Protein AF-0000000072554775 (afdb_homodimer)

pLDDT: mean 96.89, std 4.24, range [60.5, 98.94]

InterPro domains:
  IPR032710 NTF2-like domain superfamily [SSF54427] (1-131)
  IPR050977 Fungal Meroterpenoid Biosynthesis Isomerase [PTHR39598] (4-139)

Foldseek 3Di:
DADDQVLLVVLVVLCQVLVQVLALCSNLVQADQQEWEAEDDDDDGTDGSVRVSVLSVQVDVFWDNKHKDFDPVDDWDADRVQSKIKTWIKMWTAGPQGIDIWIWIKIFHADRVSRHTRYIYIYIDVVSVVVVQVSCCVPPVDHRD/DADDQVLLVVLVVLCQVLVQVLALCSNLVQADQQEWEAEDDDDDGTDGSVRVSVLSVQVDVFWDNKHKDFDPVDDWDADRVQSKIKTWIKMWTAGPQGIDIWIWIKIFHADRVSRHTRYIYIYIDVVSVVVVQVSCCVPPVDHRD

Structure (mmCIF, N/CA/C/O backbone):
data_AF-0000000072554775-model_v1
#
loop_
_entity.id
_entity.type
_entity.pdbx_description
1 polymer 'Predicted protein'
#
loop_
_atom_site.group_PDB
_atom_site.id
_atom_site.type_symbol
_atom_site.label_atom_id
_atom_site.label_alt_id
_atom_site.label_comp_id
_atom_site.label_asym_id
_atom_site.label_entity_id
_atom_site.label_seq_id
_atom_site.pdbx_PDB_ins_code
_atom_site.Cartn_x
_atom_site.Cartn_y
_atom_site.Cartn_z
_atom_site.occupancy
_atom_site.B_iso_or_equiv
_atom_site.auth_seq_id
_atom_site.auth_comp_id
_atom_site.auth_asym_id
_atom_site.auth_atom_id
_atom_site.pdbx_PDB_model_num
ATOM 1 N N . MET A 1 1 ? -26.219 5.914 13.086 1 81.06 1 MET A N 1
ATOM 2 C CA . MET A 1 1 ? -26.203 5.09 11.875 1 81.06 1 MET A CA 1
ATOM 3 C C . MET A 1 1 ? -24.781 5 11.305 1 81.06 1 MET A C 1
ATOM 5 O O . MET A 1 1 ? -24 5.938 11.438 1 81.06 1 MET A O 1
ATOM 9 N N . PRO A 1 2 ? -24.422 3.836 10.852 1 90.12 2 PRO A N 1
ATOM 10 C CA . PRO A 1 2 ? -23.094 3.768 10.242 1 90.12 2 PRO A CA 1
ATOM 11 C C . PRO A 1 2 ? -22.922 4.73 9.07 1 90.12 2 PRO A C 1
ATOM 13 O O . PRO A 1 2 ? -23.906 5.035 8.375 1 90.12 2 PRO A O 1
ATOM 16 N N . PRO A 1 3 ? -21.812 5.352 8.984 1 97.19 3 PRO A N 1
ATOM 17 C CA . PRO A 1 3 ? -21.594 6.266 7.855 1 97.19 3 PRO A CA 1
ATOM 18 C C . PRO A 1 3 ? -21.859 5.605 6.504 1 97.19 3 PRO A C 1
ATOM 20 O O . PRO A 1 3 ? -21.609 4.41 6.336 1 97.19 3 PRO A O 1
ATOM 23 N N . SER A 1 4 ? -22.391 6.383 5.59 1 97.81 4 SER A N 1
ATOM 24 C CA . SER A 1 4 ? -22.625 5.934 4.223 1 97.81 4 SER A CA 1
ATOM 25 C C . SER A 1 4 ? -21.328 5.91 3.42 1 97.81 4 SER A C 1
ATOM 27 O O . SER A 1 4 ? -20.312 6.453 3.855 1 97.81 4 SER A O 1
ATOM 29 N N . ARG A 1 5 ? -21.391 5.301 2.27 1 98.19 5 ARG A N 1
ATOM 30 C CA . ARG A 1 5 ? -20.266 5.301 1.339 1 98.19 5 ARG A CA 1
ATOM 31 C C . ARG A 1 5 ? -19.844 6.727 0.985 1 98.19 5 ARG A C 1
ATOM 33 O O . ARG A 1 5 ? -18.656 7.047 0.992 1 98.19 5 ARG A O 1
ATOM 40 N N . SER A 1 6 ? -20.844 7.547 0.684 1 98.12 6 SER A N 1
ATOM 41 C CA . SER A 1 6 ? -20.578 8.93 0.318 1 98.12 6 SER A CA 1
ATOM 42 C C . SER A 1 6 ? -19.906 9.688 1.467 1 98.12 6 SER A C 1
ATOM 44 O O . SER A 1 6 ? -19.047 10.539 1.241 1 98.12 6 SER A O 1
ATOM 46 N N . GLN A 1 7 ? -20.328 9.43 2.678 1 98.44 7 GLN A N 1
ATOM 47 C CA . GLN A 1 7 ? -19.719 10.07 3.84 1 98.44 7 GLN A CA 1
ATOM 48 C C . GLN A 1 7 ? -18.266 9.633 4.008 1 98.44 7 GLN A C 1
ATOM 50 O O . GLN A 1 7 ? -17.391 10.453 4.324 1 98.44 7 GLN A O 1
ATOM 55 N N . LEU A 1 8 ? -18.016 8.328 3.848 1 98.81 8 LEU A N 1
ATOM 56 C CA . LEU A 1 8 ? -16.641 7.82 3.936 1 98.81 8 LEU A CA 1
ATOM 57 C C . LEU A 1 8 ? -15.75 8.492 2.9 1 98.81 8 LEU A C 1
ATOM 59 O O . LEU A 1 8 ? -14.633 8.914 3.215 1 98.81 8 LEU A O 1
ATOM 63 N N . ILE A 1 9 ? -16.234 8.617 1.7 1 98.69 9 ILE A N 1
ATOM 64 C CA . ILE A 1 9 ? -15.484 9.258 0.618 1 98.69 9 ILE A CA 1
ATOM 65 C C . ILE A 1 9 ? -15.266 10.734 0.94 1 98.69 9 ILE A C 1
ATOM 67 O O . ILE A 1 9 ? -14.18 11.266 0.722 1 98.69 9 ILE A O 1
ATOM 71 N N . ALA A 1 10 ? -16.25 11.406 1.471 1 98.75 10 ALA A N 1
ATOM 72 C CA . ALA A 1 10 ? -16.125 12.812 1.852 1 98.75 10 ALA A CA 1
ATOM 73 C C . ALA A 1 10 ? -15.055 13.008 2.914 1 98.75 10 ALA A C 1
ATOM 75 O O . ALA A 1 10 ? -14.266 13.953 2.848 1 98.75 10 ALA A O 1
ATOM 76 N N . THR A 1 11 ? -15.055 12.109 3.904 1 98.81 11 THR A N 1
ATOM 77 C CA . THR A 1 11 ? -14.047 12.203 4.957 1 98.81 11 THR A CA 1
ATOM 78 C C . THR A 1 11 ? -12.648 11.93 4.398 1 98.81 11 THR A C 1
ATOM 80 O O . THR A 1 11 ? -11.688 12.594 4.777 1 98.81 11 THR A O 1
ATOM 83 N N . ALA A 1 12 ? -12.508 10.938 3.535 1 98.88 12 ALA A N 1
ATOM 84 C CA . ALA A 1 12 ? -11.227 10.688 2.877 1 98.88 12 ALA A CA 1
ATOM 85 C C . ALA A 1 12 ? -10.75 11.914 2.111 1 98.88 12 ALA A C 1
ATOM 87 O O . ALA A 1 12 ? -9.57 12.273 2.17 1 98.88 12 ALA A O 1
ATOM 88 N N . ASN A 1 13 ? -11.656 12.57 1.379 1 98.81 13 ASN A N 1
ATOM 89 C CA . ASN A 1 13 ? -11.32 13.789 0.661 1 98.81 13 ASN A CA 1
ATOM 90 C C . ASN A 1 13 ? -10.922 14.914 1.619 1 98.81 13 ASN A C 1
ATOM 92 O O . ASN A 1 13 ? -10 15.68 1.334 1 98.81 13 ASN A O 1
ATOM 96 N N . ALA A 1 14 ? -11.602 15.031 2.691 1 98.88 14 ALA A N 1
ATOM 97 C CA . ALA A 1 14 ? -11.25 16.031 3.707 1 98.88 14 ALA A CA 1
ATOM 98 C C . ALA A 1 14 ? -9.867 15.75 4.293 1 98.88 14 ALA A C 1
ATOM 100 O O . ALA A 1 14 ? -9.133 16.672 4.621 1 98.88 14 ALA A O 1
ATOM 101 N N . PHE A 1 15 ? -9.562 14.461 4.496 1 98.88 15 PHE A N 1
ATOM 102 C CA . PHE A 1 15 ? -8.234 14.055 4.93 1 98.88 15 PHE A CA 1
ATOM 103 C C . PHE A 1 15 ? -7.168 14.562 3.965 1 98.88 15 PHE A C 1
ATOM 105 O O . PHE A 1 15 ? -6.203 15.203 4.383 1 98.88 15 PHE A O 1
ATOM 112 N N . ILE A 1 16 ? -7.344 14.352 2.684 1 98.88 16 ILE A N 1
ATOM 113 C CA . ILE A 1 16 ? -6.406 14.812 1.665 1 98.88 16 ILE A CA 1
ATOM 114 C C . ILE A 1 16 ? -6.312 16.344 1.705 1 98.88 16 ILE A C 1
ATOM 116 O O . ILE A 1 16 ? -5.219 16.906 1.65 1 98.88 16 ILE A O 1
ATOM 120 N N . ALA A 1 17 ? -7.438 17.016 1.812 1 98.81 17 ALA A N 1
ATOM 121 C CA . ALA A 1 17 ? -7.469 18.469 1.865 1 98.81 17 ALA A CA 1
ATOM 122 C C . ALA A 1 17 ? -6.707 19 3.08 1 98.81 17 ALA A C 1
ATOM 124 O O . ALA A 1 17 ? -6.02 20.016 2.998 1 98.81 17 ALA A O 1
ATOM 125 N N . ALA A 1 18 ? -6.879 18.328 4.215 1 98.81 18 ALA A N 1
ATOM 126 C CA . ALA A 1 18 ? -6.164 18.719 5.426 1 98.81 18 ALA A CA 1
ATOM 127 C C . ALA A 1 18 ? -4.656 18.625 5.227 1 98.81 18 ALA A C 1
ATOM 129 O O . ALA A 1 18 ? -3.914 19.531 5.59 1 98.81 18 ALA A O 1
ATOM 130 N N . TYR A 1 19 ? -4.199 17.531 4.672 1 98.81 19 TYR A N 1
ATOM 131 C CA . TYR A 1 19 ? -2.779 17.375 4.375 1 98.81 19 TYR A CA 1
ATOM 132 C C . TYR A 1 19 ? -2.295 18.469 3.426 1 98.81 19 TYR A C 1
ATOM 134 O O . TYR A 1 19 ? -1.176 18.969 3.562 1 98.81 19 TYR A O 1
ATOM 142 N N . ASN A 1 20 ? -3.145 18.844 2.521 1 98.81 20 ASN A N 1
ATOM 143 C CA . ASN A 1 20 ? -2.746 19.812 1.494 1 98.81 20 ASN A CA 1
ATOM 144 C C . ASN A 1 20 ? -2.646 21.219 2.057 1 98.81 20 ASN A C 1
ATOM 146 O O . ASN A 1 20 ? -2.105 22.125 1.404 1 98.81 20 ASN A O 1
ATOM 150 N N . LYS A 1 21 ? -3.207 21.469 3.219 1 98.69 21 LYS A N 1
ATOM 151 C CA . LYS A 1 21 ? -2.936 22.719 3.92 1 98.69 21 LYS A CA 1
ATOM 152 C C . LYS A 1 21 ? -1.531 22.719 4.516 1 98.69 21 LYS A C 1
ATOM 154 O O . LYS A 1 21 ? -0.916 23.781 4.66 1 98.69 21 LYS A O 1
ATOM 159 N N . TRP A 1 22 ? -1.06 21.594 4.93 1 98.56 22 TRP A N 1
ATOM 160 C CA . TRP A 1 22 ? 0.305 21.297 5.348 1 98.56 22 TRP A CA 1
ATOM 161 C C . TRP A 1 22 ? 0.707 22.156 6.547 1 98.56 22 TRP A C 1
ATOM 163 O O . TRP A 1 22 ? 1.774 22.766 6.547 1 98.56 22 TRP A O 1
ATOM 173 N N . THR A 1 23 ? -0.162 22.188 7.496 1 98.69 23 THR A N 1
ATOM 174 C CA . THR A 1 23 ? 0.117 22.688 8.836 1 98.69 23 THR A CA 1
ATOM 175 C C . THR A 1 23 ? -0.249 21.641 9.891 1 98.69 23 THR A C 1
ATOM 177 O O . THR A 1 23 ? -1.145 20.828 9.672 1 98.69 23 THR A O 1
ATOM 180 N N . VAL A 1 24 ? 0.414 21.734 11.039 1 98.56 24 VAL A N 1
ATOM 181 C CA . VAL A 1 24 ? 0.184 20.766 12.094 1 98.56 24 VAL A CA 1
ATOM 182 C C . VAL A 1 24 ? -1.275 20.812 12.539 1 98.56 24 VAL A C 1
ATOM 184 O O . VAL A 1 24 ? -1.962 19.781 12.555 1 98.56 24 VAL A O 1
ATOM 187 N N . PRO A 1 25 ? -1.877 21.969 12.844 1 98.69 25 PRO A N 1
ATOM 188 C CA . PRO A 1 25 ? -3.264 21.984 13.312 1 98.69 25 PRO A CA 1
ATOM 189 C C . PRO A 1 25 ? -4.25 21.469 12.266 1 98.69 25 PRO A C 1
ATOM 191 O O . PRO A 1 25 ? -5.207 20.781 12.609 1 98.69 25 PRO A O 1
ATOM 194 N N . ASP A 1 26 ? -4.062 21.781 11.031 1 98.69 26 ASP A N 1
ATOM 195 C CA . ASP A 1 26 ? -4.996 21.344 10 1 98.69 26 ASP A CA 1
ATOM 196 C C . ASP A 1 26 ? -4.969 19.828 9.844 1 98.69 26 ASP A C 1
ATOM 198 O O . ASP A 1 26 ? -6.016 19.188 9.758 1 98.69 26 ASP A O 1
ATOM 202 N N . ILE A 1 27 ? -3.746 19.281 9.773 1 98.81 27 ILE A N 1
ATOM 203 C CA . ILE A 1 27 ? -3.609 17.844 9.594 1 98.81 27 ILE A CA 1
ATOM 204 C C . ILE A 1 27 ? -4.191 17.125 10.805 1 98.81 27 ILE A C 1
ATOM 206 O O . ILE A 1 27 ? -4.871 16.094 10.648 1 98.81 27 ILE A O 1
ATOM 210 N N . LEU A 1 28 ? -3.998 17.641 11.992 1 98.81 28 LEU A N 1
ATOM 211 C CA . LEU A 1 28 ? -4.5 16.984 13.195 1 98.81 28 LEU A CA 1
ATOM 212 C C . LEU A 1 28 ? -6.008 17.172 13.328 1 98.81 28 LEU A C 1
ATOM 214 O O . LEU A 1 28 ? -6.684 16.359 13.969 1 98.81 28 LEU A O 1
ATOM 218 N N . SER A 1 29 ? -6.586 18.156 12.711 1 98.62 29 SER A N 1
ATOM 219 C CA . SER A 1 29 ? -7.996 18.516 12.867 1 98.62 29 SER A CA 1
ATOM 220 C C . SER A 1 29 ? -8.898 17.422 12.289 1 98.62 29 SER A C 1
ATOM 222 O O . SER A 1 29 ? -10.047 17.281 12.711 1 98.62 29 SER A O 1
ATOM 224 N N . ILE A 1 30 ? -8.422 16.688 11.297 1 98.88 30 ILE A N 1
ATOM 225 C CA . ILE A 1 30 ? -9.242 15.688 10.625 1 98.88 30 ILE A CA 1
ATOM 226 C C . ILE A 1 30 ? -9.18 14.375 11.398 1 98.88 30 ILE A C 1
ATOM 228 O O . ILE A 1 30 ? -9.867 13.414 11.055 1 98.88 30 ILE A O 1
ATOM 232 N N . ARG A 1 31 ? -8.391 14.289 12.469 1 98.88 31 ARG A N 1
ATOM 233 C CA . ARG A 1 31 ? -8.18 13.086 13.273 1 98.88 31 ARG A CA 1
ATOM 234 C C . ARG A 1 31 ? -9.039 13.109 14.531 1 98.88 31 ARG A C 1
ATOM 236 O O . ARG A 1 31 ? -9.203 14.156 15.156 1 98.88 31 ARG A O 1
ATOM 243 N N . SER A 1 32 ? -9.578 11.969 14.906 1 98.56 32 SER A N 1
ATOM 244 C CA . SER A 1 32 ? -10.18 11.844 16.234 1 98.56 32 SER A CA 1
ATOM 245 C C . SER A 1 32 ? -9.125 11.961 17.328 1 98.56 32 SER A C 1
ATOM 247 O O . SER A 1 32 ? -7.934 11.766 17.078 1 98.56 32 SER A O 1
ATOM 249 N N . PRO A 1 33 ? -9.477 12.25 18.562 1 97.69 33 PRO A N 1
ATOM 250 C CA . PRO A 1 33 ? -8.516 12.438 19.656 1 97.69 33 PRO A CA 1
ATOM 251 C C . PRO A 1 33 ? -7.684 11.188 19.922 1 97.69 33 PRO A C 1
ATOM 253 O O . PRO A 1 33 ? -6.551 11.281 20.406 1 97.69 33 PRO A O 1
ATOM 256 N N . SER A 1 34 ? -8.195 10.039 19.562 1 97.12 34 SER A N 1
ATOM 257 C CA . SER A 1 34 ? -7.496 8.797 19.891 1 97.12 34 SER A CA 1
ATOM 258 C C . SER A 1 34 ? -6.836 8.195 18.656 1 97.12 34 SER A C 1
ATOM 260 O O . SER A 1 34 ? -6.418 7.035 18.672 1 97.12 34 SER A O 1
ATOM 262 N N . CYS A 1 35 ? -6.809 8.922 17.625 1 98.69 35 CYS A N 1
ATOM 263 C CA . CYS A 1 35 ? -6.301 8.43 16.359 1 98.69 35 CYS A CA 1
ATOM 264 C C . CYS A 1 35 ? -4.871 7.914 16.5 1 98.69 35 CYS A C 1
ATOM 266 O O . CYS A 1 35 ? -4.047 8.547 17.156 1 98.69 35 CYS A O 1
ATOM 268 N N . LYS A 1 36 ? -4.543 6.809 15.891 1 98.56 36 LYS A N 1
ATOM 269 C CA . LYS A 1 36 ? -3.203 6.238 15.781 1 98.56 36 LYS A CA 1
ATOM 270 C C . LYS A 1 36 ? -2.736 6.215 14.328 1 98.56 36 LYS A C 1
ATOM 272 O O . LYS A 1 36 ? -3.523 5.941 13.422 1 98.56 36 LYS A O 1
ATOM 277 N N . HIS A 1 37 ? -1.474 6.469 14.164 1 98.75 37 HIS A N 1
ATOM 278 C CA . HIS A 1 37 ? -0.86 6.527 12.844 1 98.75 37 HIS A CA 1
ATOM 279 C C . HIS A 1 37 ? 0.252 5.492 12.703 1 98.75 37 HIS A C 1
ATOM 281 O O . HIS A 1 37 ? 1.288 5.598 13.359 1 98.75 37 HIS A O 1
ATOM 287 N N . HIS A 1 38 ? 0.027 4.523 11.891 1 98.25 38 HIS A N 1
ATOM 288 C CA . HIS A 1 38 ? 1.013 3.496 11.57 1 98.25 38 HIS A CA 1
ATOM 289 C C . HIS A 1 38 ? 1.746 3.816 10.273 1 98.25 38 HIS A C 1
ATOM 291 O O . HIS A 1 38 ? 1.115 4.074 9.25 1 98.25 38 HIS A O 1
ATOM 297 N N . VAL A 1 39 ? 3.033 3.811 10.336 1 97.44 39 VAL A N 1
ATOM 298 C CA . VAL A 1 39 ? 3.834 3.975 9.125 1 97.44 39 VAL A CA 1
ATOM 299 C C . VAL A 1 39 ? 4.496 2.648 8.766 1 97.44 39 VAL A C 1
ATOM 301 O O . VAL A 1 39 ? 5.164 2.029 9.602 1 97.44 39 VAL A O 1
ATOM 304 N N . LEU A 1 40 ? 4.207 2.334 7.574 1 97.38 40 LEU A N 1
ATOM 305 C CA . LEU A 1 40 ? 4.715 1.084 7.02 1 97.38 40 LEU A CA 1
ATOM 306 C C . LEU A 1 40 ? 5.52 1.34 5.746 1 97.38 40 LEU A C 1
ATOM 308 O O . LEU A 1 40 ? 5.371 2.387 5.113 1 97.38 40 LEU A O 1
ATOM 312 N N . PRO A 1 41 ? 6.406 0.366 5.305 1 96.62 41 PRO A N 1
ATOM 313 C CA . PRO A 1 41 ? 6.738 -0.881 6 1 96.62 41 PRO A CA 1
ATOM 314 C C . PRO A 1 41 ? 7.551 -0.652 7.27 1 96.62 41 PRO A C 1
ATOM 316 O O . PRO A 1 41 ? 8.141 0.417 7.445 1 96.62 41 PRO A O 1
ATOM 319 N N . GLY A 1 42 ? 7.551 -1.648 8.164 1 90.38 42 GLY A N 1
ATOM 320 C CA . GLY A 1 42 ? 8.336 -1.585 9.391 1 90.38 42 GLY A CA 1
ATOM 321 C C . GLY A 1 42 ? 7.527 -1.923 10.633 1 90.38 42 GLY A C 1
ATOM 322 O O . GLY A 1 42 ? 6.312 -2.111 10.555 1 90.38 42 GLY A O 1
ATOM 323 N N . LYS A 1 43 ? 8.18 -1.895 11.805 1 89.31 43 LYS A N 1
ATOM 324 C CA . LYS A 1 43 ? 7.543 -2.355 13.031 1 89.31 43 LYS A CA 1
ATOM 325 C C . LYS A 1 43 ? 7.508 -1.247 14.086 1 89.31 43 LYS A C 1
ATOM 327 O O . LYS A 1 43 ? 7.266 -1.509 15.266 1 89.31 43 LYS A O 1
ATOM 332 N N . ASN A 1 44 ? 7.727 -0.084 13.672 1 91.69 44 ASN A N 1
ATOM 333 C CA . ASN A 1 44 ? 7.688 1.012 14.633 1 91.69 44 ASN A CA 1
ATOM 334 C C . ASN A 1 44 ? 6.293 1.181 15.234 1 91.69 44 ASN A C 1
ATOM 336 O O . ASN A 1 44 ? 5.289 1.042 14.539 1 91.69 44 ASN A O 1
ATOM 340 N N . PRO A 1 45 ? 6.254 1.501 16.516 1 96.31 45 PRO A N 1
ATOM 341 C CA . PRO A 1 45 ? 4.945 1.759 17.125 1 96.31 45 PRO A CA 1
ATOM 342 C C . PRO A 1 45 ? 4.203 2.914 16.453 1 96.31 45 PRO A C 1
ATOM 344 O O . PRO A 1 45 ? 4.832 3.857 15.969 1 96.31 45 PRO A O 1
ATOM 347 N N . PRO A 1 46 ? 2.924 2.836 16.516 1 98 46 PRO A N 1
ATOM 348 C CA . PRO A 1 46 ? 2.162 3.959 15.969 1 98 46 PRO A CA 1
ATOM 349 C C . PRO A 1 46 ? 2.314 5.238 16.781 1 98 46 PRO A C 1
ATOM 351 O O . PRO A 1 46 ? 2.656 5.18 17.969 1 98 46 PRO A O 1
ATOM 354 N N . ARG A 1 47 ? 2.094 6.379 16.172 1 98.38 47 ARG A N 1
ATOM 355 C CA . ARG A 1 47 ? 2.084 7.676 16.844 1 98.38 47 ARG A CA 1
ATOM 356 C C . ARG A 1 47 ? 0.661 8.109 17.172 1 98.38 47 ARG A C 1
ATOM 358 O O . ARG A 1 47 ? -0.249 7.941 16.359 1 98.38 47 ARG A O 1
ATOM 365 N N . ASN A 1 48 ? 0.542 8.594 18.359 1 98.62 48 ASN A N 1
ATOM 366 C CA . ASN A 1 48 ? -0.692 9.32 18.656 1 98.62 48 ASN A CA 1
ATOM 367 C C . ASN A 1 48 ? -0.65 10.742 18.109 1 98.62 48 ASN A C 1
ATOM 369 O O . ASN A 1 48 ? 0.329 11.141 17.469 1 98.62 48 ASN A O 1
ATOM 373 N N . ASN A 1 49 ? -1.746 11.461 18.359 1 98.81 49 ASN A N 1
ATOM 374 C CA . ASN A 1 49 ? -1.855 12.797 17.781 1 98.81 49 ASN A CA 1
ATOM 375 C C . ASN A 1 49 ? -0.726 13.703 18.25 1 98.81 49 ASN A C 1
ATOM 377 O O . ASN A 1 49 ? -0.154 14.453 17.453 1 98.81 49 ASN A O 1
ATOM 381 N N . GLN A 1 50 ? -0.417 13.68 19.5 1 98.56 50 GLN A N 1
ATOM 382 C CA . GLN A 1 50 ? 0.646 14.523 20.047 1 98.56 50 GLN A CA 1
ATOM 383 C C . GLN A 1 50 ? 1.991 14.18 19.406 1 98.56 50 GLN A C 1
ATOM 385 O O . GLN A 1 50 ? 2.703 15.07 18.938 1 98.56 50 GLN A O 1
ATOM 390 N N . GLU A 1 51 ? 2.369 12.945 19.422 1 98.25 51 GLU A N 1
ATOM 391 C CA . GLU A 1 51 ? 3.629 12.484 18.844 1 98.25 51 GLU A CA 1
ATOM 392 C C . GLU A 1 51 ? 3.715 12.812 17.359 1 98.25 51 GLU A C 1
ATOM 394 O O . GLU A 1 51 ? 4.766 13.234 16.875 1 98.25 51 GLU A O 1
ATOM 399 N N . PHE A 1 52 ? 2.664 12.602 16.672 1 98.44 52 PHE A N 1
ATOM 400 C CA . PHE A 1 52 ? 2.65 12.883 15.234 1 98.44 52 PHE A CA 1
ATOM 401 C C . PHE A 1 52 ? 2.783 14.375 14.969 1 98.44 52 PHE A C 1
ATOM 403 O O . PHE A 1 52 ? 3.461 14.789 14.023 1 98.44 52 PHE A O 1
ATOM 410 N N . GLY A 1 53 ? 2.039 15.094 15.75 1 98.38 53 GLY A N 1
ATOM 411 C CA . GLY A 1 53 ? 2.189 16.531 15.625 1 98.38 53 GLY A CA 1
ATOM 412 C C . GLY A 1 53 ? 3.621 17 15.805 1 98.38 53 GLY A C 1
ATOM 413 O O . GLY A 1 53 ? 4.098 17.859 15.062 1 98.38 53 GLY A O 1
ATOM 414 N N . GLU A 1 54 ? 4.336 16.484 16.797 1 97.75 54 GLU A N 1
ATOM 415 C CA . GLU A 1 54 ? 5.738 16.812 17.031 1 97.75 54 GLU A CA 1
ATOM 416 C C . GLU A 1 54 ? 6.598 16.406 15.828 1 97.75 54 GLU A C 1
ATOM 418 O O . GLU A 1 54 ? 7.5 17.156 15.43 1 97.75 54 GLU A O 1
ATOM 423 N N . PHE A 1 55 ? 6.352 15.281 15.352 1 97.38 55 PHE A N 1
ATOM 424 C CA . PHE A 1 55 ? 7.051 14.828 14.156 1 97.38 55 PHE A CA 1
ATOM 425 C C . PHE A 1 55 ? 6.832 15.789 13 1 97.38 55 PHE A C 1
ATOM 427 O O . PHE A 1 55 ? 7.789 16.203 12.344 1 97.38 55 PHE A O 1
ATOM 434 N N . LEU A 1 56 ? 5.547 16.188 12.742 1 97.75 56 LEU A N 1
ATOM 435 C CA . LEU A 1 56 ? 5.215 17.094 11.648 1 97.75 56 LEU A CA 1
ATOM 436 C C . LEU A 1 56 ? 5.902 18.453 11.836 1 97.75 56 LEU A C 1
ATOM 438 O O . LEU A 1 56 ? 6.32 19.078 10.859 1 97.75 56 LEU A O 1
ATOM 442 N N . ALA A 1 57 ? 5.949 18.844 13.055 1 96.81 57 ALA A N 1
ATOM 443 C CA . ALA A 1 57 ? 6.594 20.125 13.344 1 96.81 57 ALA A CA 1
ATOM 444 C C . ALA A 1 57 ? 8.047 20.125 12.875 1 96.81 57 ALA A C 1
ATOM 446 O O . ALA A 1 57 ? 8.578 21.172 12.484 1 96.81 57 ALA A O 1
ATOM 447 N N . GLY A 1 58 ? 8.695 19 12.922 1 95.44 58 GLY A N 1
ATOM 448 C CA . GLY A 1 58 ? 10.062 18.859 12.445 1 95.44 58 GLY A CA 1
ATOM 449 C C . GLY A 1 58 ? 10.156 18.656 10.945 1 95.44 58 GLY A C 1
ATOM 450 O O . GLY A 1 58 ? 11.164 19 10.336 1 95.44 58 GLY A O 1
ATOM 451 N N . VAL A 1 59 ? 9.141 18.188 10.336 1 97.31 59 VAL A N 1
ATOM 452 C CA . VAL A 1 59 ? 9.164 17.781 8.938 1 97.31 59 VAL A CA 1
ATOM 453 C C . VAL A 1 59 ? 8.75 18.969 8.062 1 97.31 59 VAL A C 1
ATOM 455 O O . VAL A 1 59 ? 9.352 19.203 7.004 1 97.31 59 VAL A O 1
ATOM 458 N N . ILE A 1 60 ? 7.754 19.734 8.477 1 97.44 60 ILE A N 1
ATOM 459 C CA . ILE A 1 60 ? 7.082 20.734 7.652 1 97.44 60 ILE A CA 1
ATOM 460 C C . ILE A 1 60 ? 8.078 21.812 7.23 1 97.44 60 ILE A C 1
ATOM 462 O O . ILE A 1 60 ? 8.086 22.25 6.078 1 97.44 60 ILE A O 1
ATOM 466 N N . PRO A 1 61 ? 9.023 22.219 8.109 1 96.12 61 PRO A N 1
ATOM 467 C CA . PRO A 1 61 ? 9.984 23.234 7.664 1 96.12 61 PRO A CA 1
ATOM 468 C C . PRO A 1 61 ? 10.961 22.703 6.621 1 96.12 61 PRO A C 1
ATOM 470 O O . PRO A 1 61 ? 11.57 23.484 5.887 1 96.12 61 PRO A O 1
ATOM 473 N N . VAL A 1 62 ? 11.141 21.453 6.535 1 97.06 62 VAL A N 1
ATOM 474 C CA . VAL A 1 62 ? 12.102 20.844 5.625 1 97.06 62 VAL A CA 1
ATOM 475 C C . VAL A 1 62 ? 11.414 20.484 4.309 1 97.06 62 VAL A C 1
ATOM 477 O O . VAL A 1 62 ? 11.984 20.672 3.23 1 97.06 62 VAL A O 1
ATOM 480 N N . ILE A 1 63 ? 10.266 19.906 4.379 1 98.06 63 ILE A N 1
ATOM 481 C CA . ILE A 1 63 ? 9.406 19.578 3.246 1 98.06 63 ILE A CA 1
ATOM 482 C C . ILE A 1 63 ? 8.258 20.578 3.156 1 98.06 63 ILE A C 1
ATOM 484 O O . ILE A 1 63 ? 7.285 20.484 3.91 1 98.06 63 ILE A O 1
ATOM 488 N N . ARG A 1 64 ? 8.344 21.422 2.244 1 98.12 64 ARG A N 1
ATOM 489 C CA . ARG A 1 64 ? 7.453 22.578 2.225 1 98.12 64 ARG A CA 1
ATOM 490 C C . ARG A 1 64 ? 6.422 22.453 1.111 1 98.12 64 ARG A C 1
ATOM 492 O O . ARG A 1 64 ? 6.711 21.906 0.045 1 98.12 64 ARG A O 1
ATOM 499 N N . ASN A 1 65 ? 5.258 22.938 1.369 1 98.12 65 ASN A N 1
ATOM 500 C CA . ASN A 1 65 ? 4.199 23.016 0.366 1 98.12 65 ASN A CA 1
ATOM 501 C C . ASN A 1 65 ? 3.865 21.625 -0.199 1 98.12 65 ASN A C 1
ATOM 503 O O . ASN A 1 65 ? 3.783 21.453 -1.416 1 98.12 65 ASN A O 1
ATOM 507 N N . LEU A 1 66 ? 3.807 20.75 0.636 1 98.69 66 LEU A N 1
ATOM 508 C CA . LEU A 1 66 ? 3.449 19.406 0.197 1 98.69 66 LEU A CA 1
ATOM 509 C C . LEU A 1 66 ? 2.023 19.375 -0.346 1 98.69 66 LEU A C 1
ATOM 511 O O . LEU A 1 66 ? 1.117 19.969 0.239 1 98.69 66 LEU A O 1
ATOM 515 N N . ARG A 1 67 ? 1.854 18.672 -1.448 1 98.62 67 ARG A N 1
ATOM 516 C CA . ARG A 1 67 ? 0.552 18.438 -2.064 1 98.62 67 ARG A CA 1
ATOM 517 C C . ARG A 1 67 ? 0.348 16.953 -2.355 1 98.62 67 ARG A C 1
ATOM 519 O O . ARG A 1 67 ? 1.165 16.328 -3.037 1 98.62 67 ARG A O 1
ATOM 526 N N . MET A 1 68 ? -0.722 16.484 -1.821 1 98.5 68 MET A N 1
ATOM 527 C CA . MET A 1 68 ? -1.118 15.094 -2.059 1 98.5 68 MET A CA 1
ATOM 528 C C . MET A 1 68 ? -2.205 15.016 -3.125 1 98.5 68 MET A C 1
ATOM 530 O O . MET A 1 68 ? -3.102 15.859 -3.168 1 98.5 68 MET A O 1
ATOM 534 N N . GLN A 1 69 ? -2.154 13.969 -3.877 1 98.12 69 GLN A N 1
ATOM 535 C CA . GLN A 1 69 ? -3.191 13.742 -4.879 1 98.12 69 GLN A CA 1
ATOM 536 C C . GLN A 1 69 ? -3.467 12.25 -5.055 1 98.12 69 GLN A C 1
ATOM 538 O O . GLN A 1 69 ? -2.551 11.43 -4.965 1 98.12 69 GLN A O 1
ATOM 543 N N . LEU A 1 70 ? -4.711 11.953 -5.324 1 98.25 70 LEU A N 1
ATOM 544 C CA . LEU A 1 70 ? -5.098 10.594 -5.684 1 98.25 70 LEU A CA 1
ATOM 545 C C . LEU A 1 70 ? -4.496 10.195 -7.027 1 98.25 70 LEU A C 1
ATOM 547 O O . LEU A 1 70 ? -4.465 11 -7.961 1 98.25 70 LEU A O 1
ATOM 551 N N . VAL A 1 71 ? -4.031 9.016 -7.117 1 96.62 71 VAL A N 1
ATOM 552 C CA . VAL A 1 71 ? -3.611 8.484 -8.406 1 96.62 71 VAL A CA 1
ATOM 553 C C . VAL A 1 71 ? -4.832 8.023 -9.203 1 96.62 71 VAL A C 1
ATOM 555 O O . VAL A 1 71 ? -5.57 7.137 -8.766 1 96.62 71 VAL A O 1
ATOM 558 N N . ASP A 1 72 ? -5.059 8.5 -10.359 1 91.88 72 ASP A N 1
ATOM 559 C CA . ASP A 1 72 ? -6.281 8.344 -11.141 1 91.88 72 ASP A CA 1
ATOM 560 C C . ASP A 1 72 ? -6.488 6.891 -11.555 1 91.88 72 ASP A C 1
ATOM 562 O O . ASP A 1 72 ? -7.625 6.434 -11.68 1 91.88 72 ASP A O 1
ATOM 566 N N . THR A 1 73 ? -5.438 6.168 -11.742 1 90.06 73 THR A N 1
ATOM 567 C CA . THR A 1 73 ? -5.516 4.82 -12.297 1 90.06 73 THR A CA 1
ATOM 568 C C . THR A 1 73 ? -5.852 3.807 -11.211 1 90.06 73 THR A C 1
ATOM 570 O O . THR A 1 73 ? -6.133 2.643 -11.5 1 90.06 73 THR A O 1
ATOM 573 N N . THR A 1 74 ? -5.816 4.262 -9.984 1 92.81 74 THR A N 1
ATOM 574 C CA . THR A 1 74 ? -6.16 3.41 -8.852 1 92.81 74 THR A CA 1
ATOM 575 C C . THR A 1 74 ? -7.16 4.105 -7.938 1 92.81 74 THR A C 1
ATOM 577 O O . THR A 1 74 ? -6.781 4.668 -6.906 1 92.81 74 THR A O 1
ATOM 580 N N . PRO A 1 75 ? -8.359 3.996 -8.25 1 95.12 75 PRO A N 1
ATOM 581 C CA . PRO A 1 75 ? -9.375 4.691 -7.457 1 95.12 75 PRO A CA 1
ATOM 582 C C . PRO A 1 75 ? -9.453 4.184 -6.02 1 95.12 75 PRO A C 1
ATOM 584 O O . PRO A 1 75 ? -8.93 3.111 -5.711 1 95.12 75 PRO A O 1
ATOM 587 N N . MET A 1 76 ? -10.164 4.938 -5.219 1 98.62 76 MET A N 1
ATOM 588 C CA . MET A 1 76 ? -10.359 4.59 -3.814 1 98.62 76 MET A CA 1
ATOM 589 C C . MET A 1 76 ? -11.078 3.25 -3.684 1 98.62 76 MET A C 1
ATOM 591 O O . MET A 1 76 ? -11.922 2.91 -4.516 1 98.62 76 MET A O 1
ATOM 595 N N . VAL A 1 77 ? -10.711 2.52 -2.695 1 98.88 77 VAL A N 1
ATOM 596 C CA . VAL A 1 77 ? -11.469 1.352 -2.254 1 98.88 77 VAL A CA 1
ATOM 597 C C . VAL A 1 77 ? -12.188 1.666 -0.945 1 98.88 77 VAL A C 1
ATOM 599 O O . VAL A 1 77 ? -11.562 2.086 0.031 1 98.88 77 VAL A O 1
ATOM 602 N N . VAL A 1 78 ? -13.492 1.473 -0.926 1 98.88 78 VAL A N 1
ATOM 603 C CA . VAL A 1 78 ? -14.32 1.897 0.197 1 98.88 78 VAL A CA 1
ATOM 604 C C . VAL A 1 78 ? -15.047 0.69 0.791 1 98.88 78 VAL A C 1
ATOM 606 O O . VAL A 1 78 ? -15.797 0.004 0.094 1 98.88 78 VAL A O 1
ATOM 609 N N . ASP A 1 79 ? -14.828 0.41 2.037 1 98.75 79 ASP A N 1
ATOM 610 C CA . ASP A 1 79 ? -15.539 -0.627 2.781 1 98.75 79 ASP A CA 1
ATOM 611 C C . ASP A 1 79 ? -16.5 -0.014 3.801 1 98.75 79 ASP A C 1
ATOM 613 O O . ASP A 1 79 ? -16.078 0.406 4.879 1 98.75 79 ASP A O 1
ATOM 617 N N . VAL A 1 80 ? -17.688 -0.029 3.461 1 98.12 80 VAL A N 1
ATOM 618 C CA . VAL A 1 80 ? -18.688 0.634 4.289 1 98.12 80 VAL A CA 1
ATOM 619 C C . VAL A 1 80 ? -18.844 -0.122 5.605 1 98.12 80 VAL A C 1
ATOM 621 O O . VAL A 1 80 ? -18.984 0.49 6.664 1 98.12 80 VAL A O 1
ATOM 624 N N . GLU A 1 81 ? -18.75 -1.411 5.539 1 97 81 GLU A N 1
ATOM 625 C CA . GLU A 1 81 ? -19.016 -2.242 6.707 1 97 81 GLU A CA 1
ATOM 626 C C . GLU A 1 81 ? -18.016 -1.962 7.824 1 97 81 GLU A C 1
ATOM 628 O O . GLU A 1 81 ? -18.375 -1.967 9.008 1 97 81 GLU A O 1
ATOM 633 N N . VAL A 1 82 ? -16.797 -1.705 7.477 1 97.44 82 VAL A N 1
ATOM 634 C CA . VAL A 1 82 ? -15.781 -1.528 8.516 1 97.44 82 VAL A CA 1
ATOM 635 C C . VAL A 1 82 ? -15.32 -0.073 8.547 1 97.44 82 VAL A C 1
ATOM 637 O O . VAL A 1 82 ? -14.359 0.266 9.242 1 97.44 82 VAL A O 1
ATOM 640 N N . ARG A 1 83 ? -15.883 0.816 7.734 1 98.44 83 ARG A N 1
ATOM 641 C CA . ARG A 1 83 ? -15.664 2.258 7.68 1 98.44 83 ARG A CA 1
ATOM 642 C C . ARG A 1 83 ? -14.219 2.578 7.305 1 98.44 83 ARG A C 1
ATOM 644 O O . ARG A 1 83 ? -13.594 3.438 7.922 1 98.44 83 ARG A O 1
ATOM 651 N N . ARG A 1 84 ? -13.727 1.898 6.301 1 98.75 84 ARG A N 1
ATOM 652 C CA . ARG A 1 84 ? -12.359 2.129 5.855 1 98.75 84 ARG A CA 1
ATOM 653 C C . ARG A 1 84 ? -12.32 2.574 4.395 1 98.75 84 ARG A C 1
ATOM 655 O O . ARG A 1 84 ? -13.148 2.139 3.59 1 98.75 84 ARG A O 1
ATOM 662 N N . VAL A 1 85 ? -11.406 3.449 4.121 1 98.88 85 VAL A N 1
ATOM 663 C CA . VAL A 1 85 ? -11.086 3.891 2.768 1 98.88 85 VAL A CA 1
ATOM 664 C C . VAL A 1 85 ? -9.594 3.701 2.496 1 98.88 85 VAL A C 1
ATOM 666 O O . VAL A 1 85 ? -8.758 4.062 3.326 1 98.88 85 VAL A O 1
ATOM 669 N N . VAL A 1 86 ? -9.266 3.072 1.404 1 98.94 86 VAL A N 1
ATOM 670 C CA . VAL A 1 86 ? -7.887 2.928 0.95 1 98.94 86 VAL A CA 1
ATOM 671 C C . VAL A 1 86 ? -7.629 3.859 -0.233 1 98.94 86 VAL A C 1
ATOM 673 O O . VAL A 1 86 ? -8.438 3.926 -1.164 1 98.94 86 VAL A O 1
ATOM 676 N N . MET A 1 87 ? -6.57 4.59 -0.16 1 98.88 87 MET A N 1
ATOM 677 C CA . MET A 1 87 ? -6.219 5.578 -1.175 1 98.88 87 MET A CA 1
ATOM 678 C C . MET A 1 87 ? -4.801 5.352 -1.689 1 98.88 87 MET A C 1
ATOM 680 O O . MET A 1 87 ? -3.869 5.176 -0.9 1 98.88 87 MET A O 1
ATOM 684 N N . HIS A 1 88 ? -4.637 5.293 -2.922 1 98.75 88 HIS A N 1
ATOM 685 C CA . HIS A 1 88 ? -3.346 5.402 -3.592 1 98.75 88 HIS A CA 1
ATOM 686 C C . HIS A 1 88 ? -3.008 6.855 -3.906 1 98.75 88 HIS A C 1
ATOM 688 O O . HIS A 1 88 ? -3.666 7.484 -4.738 1 98.75 88 HIS A O 1
ATOM 694 N N . LEU A 1 89 ? -1.972 7.387 -3.229 1 98.69 89 LEU A N 1
ATOM 695 C CA . LEU A 1 89 ? -1.663 8.812 -3.303 1 98.69 89 LEU A CA 1
ATOM 696 C C . LEU A 1 89 ? -0.222 9.031 -3.75 1 98.69 89 LEU A C 1
ATOM 698 O O . LEU A 1 89 ? 0.642 8.18 -3.521 1 98.69 89 LEU A O 1
ATOM 702 N N . THR A 1 90 ? -0.004 10.125 -4.367 1 98.44 90 THR A N 1
ATOM 703 C CA . THR A 1 90 ? 1.329 10.68 -4.562 1 98.44 90 THR A CA 1
ATOM 704 C C . THR A 1 90 ? 1.428 12.07 -3.945 1 98.44 90 THR A C 1
ATOM 706 O O . THR A 1 90 ? 0.41 12.727 -3.719 1 98.44 90 THR A O 1
ATOM 709 N N . SER A 1 91 ? 2.594 12.422 -3.598 1 98.38 91 SER A N 1
ATOM 710 C CA . SER A 1 91 ? 2.818 13.773 -3.08 1 98.38 91 SER A CA 1
ATOM 711 C C . SER A 1 91 ? 3.928 14.477 -3.85 1 98.38 91 SER A C 1
ATOM 713 O O . SER A 1 91 ? 4.777 13.828 -4.461 1 98.38 91 SER A O 1
ATOM 715 N N . THR A 1 92 ? 3.898 15.789 -3.885 1 98.5 92 THR A N 1
ATOM 716 C CA . THR A 1 92 ? 4.957 16.688 -4.332 1 98.5 92 THR A CA 1
ATOM 717 C C . THR A 1 92 ? 5.23 17.766 -3.287 1 98.5 92 THR A C 1
ATOM 719 O O . THR A 1 92 ? 4.336 18.141 -2.527 1 98.5 92 THR A O 1
ATOM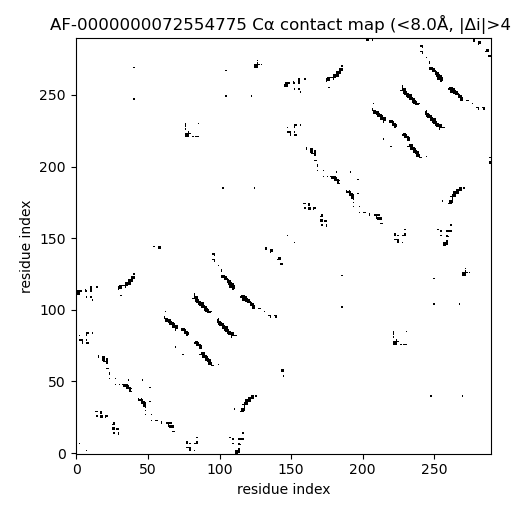 722 N N . ALA A 1 93 ? 6.461 18.234 -3.24 1 98.69 93 ALA A N 1
ATOM 723 C CA . ALA A 1 93 ? 6.844 19.281 -2.289 1 98.69 93 ALA A CA 1
ATOM 724 C C . ALA A 1 93 ? 8.18 19.906 -2.674 1 98.69 93 ALA A C 1
ATOM 726 O O . ALA A 1 93 ? 8.805 19.5 -3.656 1 98.69 93 ALA A O 1
ATOM 727 N N . GLU A 1 94 ? 8.531 20.906 -1.97 1 98.31 94 GLU A N 1
ATOM 728 C CA . GLU A 1 94 ? 9.805 21.609 -2.127 1 98.31 94 GLU A CA 1
ATOM 729 C C . GLU A 1 94 ? 10.719 21.375 -0.93 1 98.31 94 GLU A C 1
ATOM 731 O O . GLU A 1 94 ? 10.258 21.344 0.214 1 98.31 94 GLU A O 1
ATOM 736 N N . THR A 1 95 ? 11.961 21.234 -1.208 1 97.81 95 THR A N 1
ATOM 737 C CA . THR A 1 95 ? 12.953 21.094 -0.147 1 97.81 95 THR A CA 1
ATOM 738 C C . THR A 1 95 ? 14.234 21.859 -0.508 1 97.81 95 THR A C 1
ATOM 740 O O . THR A 1 95 ? 14.352 22.391 -1.609 1 97.81 95 THR A O 1
ATOM 743 N N . ASP A 1 96 ? 15.172 21.906 0.335 1 96.5 96 ASP A N 1
ATOM 744 C CA . ASP A 1 96 ? 16.438 22.578 0.095 1 96.5 96 ASP A CA 1
ATOM 745 C C . ASP A 1 96 ? 17.312 21.781 -0.865 1 96.5 96 ASP A C 1
ATOM 747 O O . ASP A 1 96 ? 18.297 22.297 -1.391 1 96.5 96 ASP A O 1
ATOM 751 N N . VAL A 1 97 ? 16.984 20.562 -1.095 1 97.56 97 VAL A N 1
ATOM 752 C CA . VAL A 1 97 ? 17.859 19.734 -1.927 1 97.56 97 VAL A CA 1
ATOM 753 C C . VAL A 1 97 ? 17.125 19.359 -3.213 1 97.56 97 VAL A C 1
ATOM 755 O O . VAL A 1 97 ? 17.438 18.344 -3.844 1 97.56 97 VAL A O 1
ATOM 758 N N . GLY A 1 98 ? 16.078 20.094 -3.547 1 97.25 98 GLY A N 1
ATOM 759 C CA . GLY A 1 98 ? 15.297 19.859 -4.746 1 97.25 98 GLY A CA 1
ATOM 760 C C . GLY A 1 98 ? 13.906 19.312 -4.457 1 97.25 98 GLY A C 1
ATOM 761 O O . GLY A 1 98 ? 13.5 19.234 -3.297 1 97.25 98 GLY A O 1
ATOM 762 N N . PRO A 1 99 ? 13.227 18.922 -5.484 1 97.81 99 PRO A N 1
ATOM 763 C CA . PRO A 1 99 ? 11.836 18.469 -5.309 1 97.81 99 PRO A CA 1
ATOM 764 C C . PRO A 1 99 ? 11.727 17.172 -4.512 1 97.81 99 PRO A C 1
ATOM 766 O O . PRO A 1 99 ? 12.633 16.344 -4.555 1 97.81 99 PRO A O 1
ATOM 769 N N . TYR A 1 100 ? 10.695 17.078 -3.762 1 97.69 100 TYR A N 1
ATOM 770 C CA . TYR A 1 100 ? 10.242 15.867 -3.08 1 97.69 100 TYR A CA 1
ATOM 771 C C . TYR A 1 100 ? 9.016 15.273 -3.771 1 97.69 100 TYR A C 1
ATOM 773 O O . TYR A 1 100 ? 8.117 16 -4.18 1 97.69 100 TYR A O 1
ATOM 781 N N . GLY A 1 101 ? 8.992 13.977 -3.998 1 98 101 GLY A N 1
ATOM 782 C CA . GLY A 1 101 ? 7.871 13.25 -4.562 1 98 101 GLY A CA 1
ATOM 783 C C . GLY A 1 101 ? 7.812 11.805 -4.113 1 98 101 GLY A C 1
ATOM 784 O O . GLY A 1 101 ? 8.711 11.016 -4.426 1 98 101 GLY A O 1
ATOM 785 N N . ASN A 1 102 ? 6.824 11.547 -3.365 1 98.12 102 ASN A N 1
ATOM 786 C CA . ASN A 1 102 ? 6.703 10.18 -2.857 1 98.12 102 ASN A CA 1
ATOM 787 C C . ASN A 1 102 ? 5.355 9.562 -3.215 1 98.12 102 ASN A C 1
ATOM 789 O O . ASN A 1 102 ? 4.469 10.258 -3.721 1 98.12 102 ASN A O 1
ATOM 793 N N . GLU A 1 103 ? 5.223 8.258 -3.061 1 98.31 103 GLU A N 1
ATOM 794 C CA . GLU A 1 103 ? 4.039 7.465 -3.369 1 98.31 103 GLU A CA 1
ATOM 795 C C . GLU A 1 103 ? 3.594 6.641 -2.162 1 98.31 103 GLU A C 1
ATOM 797 O O . GLU A 1 103 ? 4.426 6.211 -1.359 1 98.31 103 GLU A O 1
ATOM 802 N N . TYR A 1 104 ? 2.213 6.484 -2.002 1 97.94 104 TYR A N 1
ATOM 803 C CA . TYR A 1 104 ? 1.67 5.91 -0.775 1 97.94 104 TYR A CA 1
ATOM 804 C C . TYR A 1 104 ? 0.402 5.113 -1.061 1 97.94 104 TYR A C 1
ATOM 806 O O . TYR A 1 104 ? -0.365 5.457 -1.962 1 97.94 104 TYR A O 1
ATOM 814 N N . PHE A 1 105 ? 0.238 4.125 -0.265 1 98.56 105 PHE A N 1
ATOM 815 C CA . PHE A 1 105 ? -1.121 3.709 0.062 1 98.56 105 PHE A CA 1
ATOM 816 C C . PHE A 1 105 ? -1.491 4.137 1.478 1 98.56 105 PHE A C 1
ATOM 818 O O . PHE A 1 105 ? -0.73 3.908 2.42 1 98.56 105 PHE A O 1
ATOM 825 N N . PHE A 1 106 ? -2.604 4.777 1.642 1 98.75 106 PHE A N 1
ATOM 826 C CA . PHE A 1 106 ? -3.195 5.094 2.938 1 98.75 106 PHE A CA 1
ATOM 827 C C . PHE A 1 106 ? -4.449 4.262 3.174 1 98.75 106 PHE A C 1
ATOM 829 O O . PHE A 1 106 ? -5.281 4.113 2.275 1 98.75 106 PHE A O 1
ATOM 836 N N . VAL A 1 107 ? -4.547 3.717 4.324 1 98.81 107 VAL A N 1
ATOM 837 C CA . VAL A 1 107 ? -5.82 3.225 4.836 1 98.81 107 VAL A CA 1
ATOM 838 C C . VAL A 1 107 ? -6.297 4.121 5.977 1 98.81 107 VAL A C 1
ATOM 840 O O . VAL A 1 107 ? -5.582 4.312 6.965 1 98.81 107 VAL A O 1
ATOM 843 N N . VAL A 1 108 ? -7.488 4.668 5.836 1 98.88 108 VAL A N 1
ATOM 844 C CA . VAL A 1 108 ? -8.047 5.43 6.945 1 98.88 108 VAL A CA 1
ATOM 845 C C . VAL A 1 108 ? -9.312 4.738 7.461 1 98.88 108 VAL A C 1
ATOM 847 O O . VAL A 1 108 ? -10.117 4.246 6.676 1 98.88 108 VAL A O 1
ATOM 850 N N . THR A 1 109 ? -9.383 4.605 8.742 1 98.75 109 THR A N 1
ATOM 851 C CA . THR A 1 109 ? -10.617 4.203 9.414 1 98.75 109 THR A CA 1
ATOM 852 C C . THR A 1 109 ? -11.398 5.426 9.883 1 98.75 109 THR A C 1
ATOM 854 O O . THR A 1 109 ? -10.906 6.215 10.688 1 98.75 109 THR A O 1
ATOM 857 N N . VAL A 1 110 ? -12.57 5.547 9.391 1 98.75 110 VAL A N 1
ATOM 858 C CA . VAL A 1 110 ? -13.406 6.691 9.719 1 98.75 110 VAL A CA 1
ATOM 859 C C . VAL A 1 110 ? -14.211 6.395 10.984 1 98.75 110 VAL A C 1
ATOM 861 O O . VAL A 1 110 ? -14.672 5.27 11.188 1 98.75 110 VAL A O 1
ATOM 864 N N . ASN A 1 111 ? -14.367 7.391 11.812 1 98.06 111 ASN A N 1
ATOM 865 C CA . ASN A 1 111 ? -15.102 7.18 13.055 1 98.06 111 ASN A CA 1
ATOM 866 C C . ASN A 1 111 ? -16.594 6.992 12.789 1 98.06 111 ASN A C 1
ATOM 868 O O . ASN A 1 111 ? -17.062 7.168 11.664 1 98.06 111 ASN A O 1
ATOM 872 N N . GLU A 1 112 ? -17.391 6.652 13.789 1 96.44 112 GLU A N 1
ATOM 873 C CA . GLU A 1 112 ? -18.766 6.223 13.656 1 96.44 112 GLU A CA 1
ATOM 874 C C . GLU A 1 112 ? -19.656 7.352 13.125 1 96.44 112 GLU A C 1
ATOM 876 O O . GLU A 1 112 ? -20.609 7.105 12.398 1 96.44 112 GLU A O 1
ATOM 881 N N . ASP A 1 113 ? -19.281 8.539 13.375 1 95.06 113 ASP A N 1
ATOM 882 C CA . ASP A 1 113 ? -20.125 9.648 12.922 1 95.06 113 ASP A CA 1
ATOM 883 C C . ASP A 1 113 ? -19.734 10.094 11.516 1 95.06 113 ASP A C 1
ATOM 885 O O . ASP A 1 113 ? -20.391 10.953 10.93 1 95.06 113 ASP A O 1
ATOM 889 N N . GLY A 1 114 ? -18.641 9.516 10.977 1 97.31 114 GLY A N 1
ATOM 890 C CA . GLY A 1 114 ? -18.281 9.734 9.586 1 97.31 114 GLY A CA 1
ATOM 891 C C . GLY A 1 114 ? -17.531 11.031 9.359 1 97.31 114 GLY A C 1
ATOM 892 O O . GLY A 1 114 ? -17.375 11.477 8.227 1 97.31 114 GLY A O 1
ATOM 893 N N . GLU A 1 115 ? -16.938 11.648 10.414 1 96.81 115 GLU A N 1
ATOM 894 C CA . GLU A 1 115 ? -16.469 13.023 10.273 1 96.81 115 GLU A CA 1
ATOM 895 C C . GLU A 1 115 ? -14.953 13.102 10.422 1 96.81 115 GLU A C 1
ATOM 897 O O . GLU A 1 115 ? -14.32 14.055 9.953 1 96.81 115 GLU A O 1
ATOM 902 N N . ARG A 1 116 ? -14.375 12.125 11.102 1 98.56 116 ARG A N 1
ATOM 903 C CA . ARG A 1 116 ? -12.938 12.148 11.383 1 98.56 116 ARG A CA 1
ATOM 904 C C . ARG A 1 116 ? -12.328 10.758 11.211 1 98.56 116 ARG A C 1
ATOM 906 O O . ARG A 1 116 ? -13.047 9.789 10.961 1 98.56 116 ARG A O 1
ATOM 913 N N . VAL A 1 117 ? -11.039 10.758 11.336 1 98.75 117 VAL A N 1
ATOM 914 C CA . VAL A 1 117 ? -10.312 9.508 11.156 1 98.75 117 VAL A CA 1
ATOM 915 C C . VAL A 1 117 ? -9.844 8.977 12.508 1 98.75 117 VAL A C 1
ATOM 917 O O . VAL A 1 117 ? -9.227 9.703 13.289 1 98.75 117 VAL A O 1
ATOM 920 N N . ASP A 1 118 ? -10.039 7.66 12.742 1 98.56 118 ASP A N 1
ATOM 921 C CA . ASP A 1 118 ? -9.672 6.988 13.984 1 98.56 118 ASP A CA 1
ATOM 922 C C . ASP A 1 118 ? -8.305 6.316 13.867 1 98.56 118 ASP A C 1
ATOM 924 O O . ASP A 1 118 ? -7.637 6.082 14.875 1 98.56 118 ASP A O 1
ATOM 928 N N . GLU A 1 119 ? -7.973 5.941 12.719 1 98.69 119 GLU A N 1
ATOM 929 C CA . GLU A 1 119 ? -6.734 5.203 12.484 1 98.69 119 GLU A CA 1
ATOM 930 C C . GLU A 1 119 ? -6.203 5.449 11.078 1 98.69 119 GLU A C 1
ATOM 932 O O . GLU A 1 119 ? -6.98 5.555 10.125 1 98.69 119 GLU A O 1
ATOM 937 N N . ILE A 1 120 ? -4.926 5.508 11 1 98.88 120 ILE A N 1
ATOM 938 C CA . ILE A 1 120 ? -4.234 5.711 9.734 1 98.88 120 ILE A CA 1
ATOM 939 C C . ILE A 1 120 ? -3.137 4.664 9.57 1 98.88 120 ILE A C 1
ATOM 941 O O . ILE A 1 120 ? -2.32 4.465 10.469 1 98.88 120 ILE A O 1
ATOM 945 N N . VAL A 1 121 ? -3.162 3.961 8.508 1 98.56 121 VAL A N 1
ATOM 946 C CA . VAL A 1 121 ? -2.059 3.123 8.047 1 98.56 121 VAL A CA 1
ATOM 947 C C . VAL A 1 121 ? -1.463 3.701 6.77 1 98.56 121 VAL A C 1
ATOM 949 O O . VAL A 1 121 ? -2.166 3.865 5.766 1 98.56 121 VAL A O 1
ATOM 952 N N . GLU A 1 122 ? -0.227 4.074 6.824 1 98.56 122 GLU A N 1
ATOM 953 C CA . GLU A 1 122 ? 0.51 4.664 5.711 1 98.56 122 GLU A CA 1
ATOM 954 C C . GLU A 1 122 ? 1.63 3.738 5.238 1 98.56 122 GLU A C 1
ATOM 956 O O . GLU A 1 122 ? 2.578 3.477 5.98 1 98.56 122 GLU A O 1
ATOM 961 N N . PHE A 1 123 ? 1.533 3.191 4.082 1 98.44 123 PHE A N 1
ATOM 962 C CA . PHE A 1 123 ? 2.578 2.42 3.418 1 98.44 123 PHE A CA 1
ATOM 963 C C . PHE A 1 123 ? 3.27 3.256 2.348 1 98.44 123 PHE A C 1
ATOM 965 O O . PHE A 1 123 ? 2.658 3.611 1.339 1 98.44 123 PHE A O 1
ATOM 972 N N . LEU A 1 124 ? 4.516 3.604 2.576 1 98.12 124 LEU A N 1
ATOM 973 C CA . LEU A 1 124 ? 5.16 4.551 1.674 1 98.12 124 LEU A CA 1
ATOM 974 C C . LEU A 1 124 ? 6.348 3.908 0.966 1 98.12 124 LEU A C 1
ATOM 976 O O . LEU A 1 124 ? 6.762 2.805 1.322 1 98.12 124 LEU A O 1
ATOM 980 N N . ASP A 1 125 ? 6.875 4.516 -0.08 1 98.06 125 ASP A N 1
ATOM 981 C CA . ASP A 1 125 ? 8.086 4.105 -0.788 1 98.06 125 ASP A CA 1
ATOM 982 C C . ASP A 1 125 ? 9.328 4.371 0.052 1 98.06 125 ASP A C 1
ATOM 984 O O . ASP A 1 125 ? 9.938 5.438 -0.056 1 98.06 125 ASP A O 1
ATOM 988 N N . LYS A 1 126 ? 9.75 3.361 0.743 1 96.19 126 LYS A N 1
ATOM 989 C CA . LYS A 1 126 ? 10.859 3.512 1.675 1 96.19 126 LYS A CA 1
ATOM 990 C C . LYS A 1 126 ? 12.18 3.691 0.93 1 96.19 126 LYS A C 1
ATOM 992 O O . LYS A 1 126 ? 13.117 4.301 1.451 1 96.19 126 LYS A O 1
ATOM 997 N N . ALA A 1 127 ? 12.273 3.1 -0.221 1 96.38 127 ALA A N 1
ATOM 998 C CA . ALA A 1 127 ? 13.492 3.299 -1.008 1 96.38 127 ALA A CA 1
ATOM 999 C C . ALA A 1 127 ? 13.672 4.77 -1.374 1 96.38 127 ALA A C 1
ATOM 1001 O O . ALA A 1 127 ? 14.766 5.324 -1.217 1 96.38 127 ALA A O 1
ATOM 1002 N N . TYR A 1 128 ? 12.617 5.383 -1.835 1 97.31 128 TYR A N 1
ATOM 1003 C CA . TYR A 1 128 ? 12.688 6.809 -2.135 1 97.31 128 TYR A CA 1
ATOM 1004 C C . TYR A 1 128 ? 12.992 7.617 -0.879 1 97.31 128 TYR A C 1
ATOM 1006 O O . TYR A 1 128 ? 13.812 8.531 -0.907 1 97.31 128 TYR A O 1
ATOM 1014 N N . THR A 1 129 ? 12.281 7.312 0.209 1 96.19 129 THR A N 1
ATOM 1015 C CA . THR A 1 129 ? 12.461 8.031 1.467 1 96.19 129 THR A CA 1
ATOM 1016 C C . THR A 1 129 ? 13.922 7.957 1.92 1 96.19 129 THR A C 1
ATOM 1018 O O . THR A 1 129 ? 14.508 8.977 2.293 1 96.19 129 THR A O 1
ATOM 1021 N N . ALA A 1 130 ? 14.484 6.797 1.874 1 94.56 130 ALA A N 1
ATOM 1022 C CA . ALA A 1 130 ? 15.867 6.609 2.289 1 94.56 130 ALA A CA 1
ATOM 1023 C C . ALA A 1 130 ? 16.812 7.441 1.43 1 94.56 130 ALA A C 1
ATOM 1025 O O . ALA A 1 130 ? 17.734 8.078 1.947 1 94.56 130 ALA A O 1
ATOM 1026 N N . GLU A 1 131 ? 16.609 7.367 0.17 1 96 131 GLU A N 1
ATOM 1027 C CA . GLU A 1 131 ? 17.438 8.141 -0.748 1 96 131 GLU A CA 1
ATOM 1028 C C . GLU A 1 131 ? 17.328 9.641 -0.468 1 96 131 GLU A C 1
ATOM 1030 O O . GLU A 1 131 ? 18.328 10.352 -0.46 1 96 131 GLU A O 1
ATOM 1035 N N . PHE A 1 132 ? 16.109 10.125 -0.314 1 97.25 132 PHE A N 1
ATOM 1036 C CA . PHE A 1 132 ? 15.859 11.539 -0.033 1 97.25 132 PHE A CA 1
ATOM 1037 C C . PHE A 1 132 ? 16.562 11.969 1.253 1 97.25 132 PHE A C 1
ATOM 1039 O O . PHE A 1 132 ? 17.219 13 1.289 1 97.25 132 PHE A O 1
ATOM 1046 N N . LEU A 1 133 ? 16.391 11.164 2.295 1 95.12 133 LEU A N 1
ATOM 1047 C CA . LEU A 1 133 ? 16.969 11.5 3.588 1 95.12 133 LEU A CA 1
ATOM 1048 C C . LEU A 1 133 ? 18.5 11.516 3.506 1 95.12 133 LEU A C 1
ATOM 1050 O O . LEU A 1 133 ? 19.156 12.352 4.137 1 95.12 133 LEU A O 1
ATOM 1054 N N . SER A 1 134 ? 19.031 10.562 2.82 1 95.38 134 SER A N 1
ATOM 1055 C CA . SER A 1 134 ? 20.484 10.531 2.617 1 95.38 134 SER A CA 1
ATOM 1056 C C . SER A 1 134 ? 20.969 11.797 1.922 1 95.38 134 SER A C 1
ATOM 1058 O O . SER A 1 134 ? 21.969 12.391 2.338 1 95.38 134 SER A O 1
ATOM 1060 N N . ARG A 1 135 ? 20.281 12.195 0.9 1 96.5 135 ARG A N 1
ATOM 1061 C CA . ARG A 1 135 ? 20.641 13.414 0.168 1 96.5 135 ARG A CA 1
ATOM 1062 C C . ARG A 1 135 ? 20.5 14.648 1.055 1 96.5 135 ARG A C 1
ATOM 1064 O O . ARG A 1 135 ? 21.375 15.523 1.044 1 96.5 135 ARG A O 1
ATOM 1071 N N . LEU A 1 136 ? 19.438 14.703 1.733 1 96.56 136 LEU A N 1
ATOM 1072 C CA . LEU A 1 136 ? 19.188 15.82 2.639 1 96.56 136 LEU A CA 1
ATOM 1073 C C . LEU A 1 136 ? 20.312 15.977 3.643 1 96.56 136 LEU A C 1
ATOM 1075 O O . LEU A 1 136 ? 20.844 17.078 3.822 1 96.56 136 LEU A O 1
ATOM 1079 N N . SER A 1 137 ? 20.656 14.844 4.273 1 95.94 137 SER A N 1
ATOM 1080 C CA . SER A 1 137 ? 21.719 14.844 5.281 1 95.94 137 SER A CA 1
ATOM 1081 C C . SER A 1 137 ? 23.062 15.234 4.676 1 95.94 137 SER A C 1
ATOM 1083 O O . SER A 1 137 ? 23.781 16.047 5.242 1 95.94 137 SER A O 1
ATOM 1085 N N . ARG A 1 138 ? 23.375 14.719 3.604 1 96.44 138 ARG A N 1
ATOM 1086 C CA . ARG A 1 138 ? 24.656 14.953 2.951 1 96.44 138 ARG A CA 1
ATOM 1087 C C . ARG A 1 138 ? 24.797 16.406 2.529 1 96.44 138 ARG A C 1
ATOM 1089 O O . ARG A 1 138 ? 25.875 17.016 2.688 1 96.44 138 ARG A O 1
ATOM 1096 N N . GLU A 1 139 ? 23.703 16.938 2.082 1 96.38 139 GLU A N 1
ATOM 1097 C CA . GLU A 1 139 ? 23.812 18.25 1.448 1 96.38 139 GLU A CA 1
ATOM 1098 C C . GLU A 1 139 ? 23.531 19.359 2.449 1 96.38 139 GLU A C 1
ATOM 1100 O O . GLU A 1 139 ? 24 20.5 2.266 1 96.38 139 GLU A O 1
ATOM 1105 N N . THR A 1 140 ? 22.797 19.125 3.459 1 95.06 140 THR A N 1
ATOM 1106 C CA . THR A 1 140 ? 22.391 20.219 4.328 1 95.06 140 THR A CA 1
ATOM 1107 C C . THR A 1 140 ? 22.734 19.922 5.785 1 95.06 140 THR A C 1
ATOM 1109 O O . THR A 1 140 ? 22.688 20.812 6.637 1 95.06 140 THR A O 1
ATOM 1112 N N . GLY A 1 141 ? 23.031 18.672 6.109 1 92.19 141 GLY A N 1
ATOM 1113 C CA . GLY A 1 141 ? 23.266 18.281 7.488 1 92.19 141 GLY A CA 1
ATOM 1114 C C . GLY A 1 141 ? 21.984 18.094 8.281 1 92.19 141 GLY A C 1
ATOM 1115 O O . GLY A 1 141 ? 22.031 17.75 9.469 1 92.19 141 GLY A O 1
ATOM 1116 N N . GLN A 1 142 ? 20.891 18.281 7.578 1 89.19 142 GLN A N 1
ATOM 1117 C CA . GLN A 1 142 ? 19.594 18.156 8.258 1 89.19 142 GLN A CA 1
ATOM 1118 C C . GLN A 1 142 ? 19.188 16.688 8.398 1 89.19 142 GLN A C 1
ATOM 1120 O O . GLN A 1 142 ? 19.547 15.852 7.566 1 89.19 142 GLN A O 1
ATOM 1125 N N . THR A 1 143 ? 18.531 16.375 9.547 1 84.44 143 THR A N 1
ATOM 1126 C CA . THR A 1 143 ? 17.844 15.109 9.75 1 84.44 143 THR A CA 1
ATOM 1127 C C . THR A 1 143 ? 16.359 15.328 10.039 1 84.44 143 THR A C 1
ATOM 1129 O O . THR A 1 143 ? 15.945 16.438 10.375 1 84.44 143 THR A O 1
ATOM 1132 N N . LEU A 1 144 ? 15.609 14.273 9.555 1 80.62 144 LEU A N 1
ATOM 1133 C CA . LEU A 1 144 ? 14.195 14.383 9.891 1 80.62 144 LEU A CA 1
ATOM 1134 C C . LEU A 1 144 ? 13.883 13.602 11.164 1 80.62 144 LEU A C 1
ATOM 1136 O O . LEU A 1 144 ? 14.406 12.5 11.367 1 80.62 144 LEU A O 1
ATOM 1140 N N . GLY A 1 145 ? 13.375 14.211 12.258 1 61.12 145 GLY A N 1
ATOM 1141 C CA . GLY A 1 145 ? 13.086 13.641 13.562 1 61.12 145 GLY A CA 1
ATOM 1142 C C . GLY A 1 145 ? 11.664 13.148 13.703 1 61.12 145 GLY A C 1
ATOM 1143 O O . GLY A 1 145 ? 10.812 13.43 12.852 1 61.12 145 GLY A O 1
ATOM 1144 N N . MET B 1 1 ? -25.391 -11.359 -11.117 1 81.31 1 MET B N 1
ATOM 1145 C CA . MET B 1 1 ? -25.438 -10.547 -9.906 1 81.31 1 MET B CA 1
ATOM 1146 C C . MET B 1 1 ? -24.031 -10.172 -9.445 1 81.31 1 MET B C 1
ATOM 1148 O O . MET B 1 1 ? -23.078 -10.93 -9.656 1 81.31 1 MET B O 1
ATOM 1152 N N . PRO B 1 2 ? -23.875 -8.961 -9.016 1 90.38 2 PRO B N 1
ATOM 1153 C CA . PRO B 1 2 ? -22.531 -8.625 -8.523 1 90.38 2 PRO B CA 1
ATOM 1154 C C . PRO B 1 2 ? -22.094 -9.523 -7.367 1 90.38 2 PRO B C 1
ATOM 1156 O O . PRO B 1 2 ? -22.922 -10.008 -6.602 1 90.38 2 PRO B O 1
ATOM 1159 N N . PRO B 1 3 ? -20.859 -9.906 -7.363 1 97.25 3 PRO B N 1
ATOM 1160 C CA . PRO B 1 3 ? -20.375 -10.742 -6.262 1 97.25 3 PRO B CA 1
ATOM 1161 C C . PRO B 1 3 ? -20.672 -10.141 -4.891 1 97.25 3 PRO B C 1
ATOM 1163 O O . PRO B 1 3 ? -20.656 -8.922 -4.73 1 97.25 3 PRO B O 1
ATOM 1166 N N . SER B 1 4 ? -20.969 -11.008 -3.943 1 97.81 4 SER B N 1
ATOM 1167 C CA . SER B 1 4 ? -21.188 -10.602 -2.557 1 97.81 4 SER B CA 1
ATOM 1168 C C . SER B 1 4 ? -19.875 -10.305 -1.853 1 97.81 4 SER B C 1
ATOM 1170 O O . SER B 1 4 ? -18.797 -10.641 -2.365 1 97.81 4 SER B O 1
ATOM 1172 N N . ARG B 1 5 ? -19.953 -9.719 -0.702 1 98.25 5 ARG B N 1
ATOM 1173 C CA . ARG B 1 5 ? -18.797 -9.484 0.145 1 98.25 5 ARG B CA 1
ATOM 1174 C C . ARG B 1 5 ? -18.078 -10.789 0.456 1 98.25 5 ARG B C 1
ATOM 1176 O O . ARG B 1 5 ? -16.844 -10.867 0.36 1 98.25 5 ARG B O 1
ATOM 1183 N N . SER B 1 6 ? -18.875 -11.789 0.834 1 98.12 6 SER B N 1
ATOM 1184 C CA . SER B 1 6 ? -18.297 -13.086 1.172 1 98.12 6 SER B CA 1
ATOM 1185 C C . SER B 1 6 ? -17.578 -13.703 -0.027 1 98.12 6 SER B C 1
ATOM 1187 O O . SER B 1 6 ? -16.547 -14.359 0.128 1 98.12 6 SER B O 1
ATOM 1189 N N . GLN B 1 7 ? -18.125 -13.539 -1.202 1 98.44 7 GLN B N 1
ATOM 1190 C CA . GLN B 1 7 ? -17.484 -14.055 -2.41 1 98.44 7 GLN B CA 1
ATOM 1191 C C . GLN B 1 7 ? -16.172 -13.336 -2.682 1 98.44 7 GLN B C 1
ATOM 1193 O O . GLN B 1 7 ? -15.18 -13.961 -3.066 1 98.44 7 GLN B O 1
ATOM 1198 N N . LEU B 1 8 ? -16.172 -12 -2.529 1 98.81 8 LEU B N 1
ATOM 1199 C CA . LEU B 1 8 ? -14.945 -11.234 -2.715 1 98.81 8 LEU B CA 1
ATOM 1200 C C . LEU B 1 8 ? -13.859 -11.695 -1.751 1 98.81 8 LEU B C 1
ATOM 1202 O O . LEU B 1 8 ? -12.711 -11.883 -2.148 1 98.81 8 LEU B O 1
ATOM 1206 N N . ILE B 1 9 ? -14.219 -11.914 -0.516 1 98.75 9 ILE B N 1
ATOM 1207 C CA . ILE B 1 9 ? -13.289 -12.375 0.503 1 98.75 9 ILE B CA 1
ATOM 1208 C C . ILE B 1 9 ? -12.797 -13.781 0.156 1 98.75 9 ILE B C 1
ATOM 1210 O O . ILE B 1 9 ? -11.609 -14.078 0.29 1 98.75 9 ILE B O 1
ATOM 1214 N N . ALA B 1 10 ? -13.648 -14.641 -0.31 1 98.81 10 ALA B N 1
ATOM 1215 C CA . ALA B 1 10 ? -13.281 -16 -0.708 1 98.81 10 ALA B CA 1
ATOM 1216 C C . ALA B 1 10 ? -12.266 -15.977 -1.85 1 98.81 10 ALA B C 1
ATOM 1218 O O . ALA B 1 10 ? -11.297 -16.75 -1.847 1 98.81 10 ALA B O 1
ATOM 1219 N N . THR B 1 11 ? -12.523 -15.117 -2.826 1 98.81 11 THR B N 1
ATOM 1220 C CA . THR B 1 11 ? -11.602 -15.016 -3.951 1 98.81 11 THR B CA 1
ATOM 1221 C C . THR B 1 11 ? -10.25 -14.461 -3.494 1 98.81 11 THR B C 1
ATOM 1223 O O . THR B 1 11 ? -9.203 -14.914 -3.947 1 98.81 11 THR B O 1
ATOM 1226 N N . ALA B 1 12 ? -10.242 -13.453 -2.645 1 98.88 12 ALA B N 1
ATOM 1227 C CA . ALA B 1 12 ? -8.992 -12.938 -2.08 1 98.88 12 ALA B CA 1
ATOM 1228 C C . ALA B 1 12 ? -8.227 -14.039 -1.358 1 98.88 12 ALA B C 1
ATOM 1230 O O . ALA B 1 12 ? -7.008 -14.156 -1.503 1 98.88 12 ALA B O 1
ATOM 1231 N N . ASN B 1 13 ? -8.922 -14.852 -0.563 1 98.81 13 ASN B N 1
ATOM 1232 C CA . ASN B 1 13 ? -8.289 -15.977 0.12 1 98.81 13 ASN B CA 1
ATOM 1233 C C . ASN B 1 13 ? -7.746 -17 -0.872 1 98.81 13 ASN B C 1
ATOM 1235 O O . ASN B 1 13 ? -6.668 -17.562 -0.662 1 98.81 13 ASN B O 1
ATOM 1239 N N . ALA B 1 14 ? -8.461 -17.266 -1.897 1 98.88 14 ALA B N 1
ATOM 1240 C CA . ALA B 1 14 ? -8 -18.172 -2.943 1 98.88 14 ALA B CA 1
ATOM 1241 C C . ALA B 1 14 ? -6.75 -17.625 -3.627 1 98.88 14 ALA B C 1
ATOM 1243 O O . ALA B 1 14 ? -5.863 -18.391 -4.016 1 98.88 14 ALA B O 1
ATOM 1244 N N . PHE B 1 15 ? -6.727 -16.312 -3.838 1 98.88 15 PHE B N 1
ATOM 1245 C CA . PHE B 1 15 ? -5.543 -15.648 -4.367 1 98.88 15 PHE B CA 1
ATOM 1246 C C . PHE B 1 15 ? -4.328 -15.922 -3.49 1 98.88 15 PHE B C 1
ATOM 1248 O O . PHE B 1 15 ? -3.285 -16.359 -3.982 1 98.88 15 PHE B O 1
ATOM 1255 N N . ILE B 1 16 ? -4.457 -15.734 -2.197 1 98.88 16 ILE B N 1
ATOM 1256 C CA . ILE B 1 16 ? -3.371 -15.992 -1.255 1 98.88 16 ILE B CA 1
ATOM 1257 C C . ILE B 1 16 ? -2.975 -17.469 -1.312 1 98.88 16 ILE B C 1
ATOM 1259 O O . ILE B 1 16 ? -1.785 -17.797 -1.344 1 98.88 16 ILE B O 1
ATOM 1263 N N . ALA B 1 17 ? -3.932 -18.359 -1.338 1 98.81 17 ALA B N 1
ATOM 1264 C CA . ALA B 1 17 ? -3.672 -19.797 -1.397 1 98.81 17 ALA B CA 1
ATOM 1265 C C . ALA B 1 17 ? -2.912 -20.156 -2.67 1 98.81 17 ALA B C 1
ATOM 1267 O O . ALA B 1 17 ? -2.029 -21.016 -2.645 1 98.81 17 ALA B O 1
ATOM 1268 N N . ALA B 1 18 ? -3.301 -19.562 -3.783 1 98.81 18 ALA B N 1
ATOM 1269 C CA . ALA B 1 18 ? -2.611 -19.812 -5.047 1 98.81 18 ALA B CA 1
ATOM 1270 C C . ALA B 1 18 ? -1.142 -19.406 -4.957 1 98.81 18 ALA B C 1
ATOM 1272 O O . ALA B 1 18 ? -0.262 -20.156 -5.387 1 98.81 18 ALA B O 1
ATOM 1273 N N . TYR B 1 19 ? -0.873 -18.25 -4.434 1 98.81 19 TYR B N 1
ATOM 1274 C CA . TYR B 1 19 ? 0.505 -17.812 -4.246 1 98.81 19 TYR B CA 1
ATOM 1275 C C . TYR B 1 19 ? 1.266 -18.766 -3.342 1 98.81 19 TYR B C 1
ATOM 1277 O O . TYR B 1 19 ? 2.449 -19.031 -3.564 1 98.81 19 TYR B O 1
ATOM 1285 N N . ASN B 1 20 ? 0.585 -19.312 -2.377 1 98.81 20 ASN B N 1
ATOM 1286 C CA . ASN B 1 20 ? 1.242 -20.156 -1.389 1 98.81 20 ASN B CA 1
ATOM 1287 C C . ASN B 1 20 ? 1.585 -21.531 -1.967 1 98.81 20 ASN B C 1
ATOM 1289 O O . ASN B 1 20 ? 2.342 -22.297 -1.363 1 98.81 20 ASN B O 1
ATOM 1293 N N . LYS B 1 21 ? 1.002 -21.891 -3.092 1 98.62 21 LYS B N 1
ATOM 1294 C CA . LYS B 1 21 ? 1.471 -23.062 -3.82 1 98.62 21 LYS B CA 1
ATOM 1295 C C . LYS B 1 21 ? 2.801 -22.781 -4.516 1 98.62 21 LYS B C 1
ATOM 1297 O O . LYS B 1 21 ? 3.604 -23.703 -4.719 1 98.62 21 LYS B O 1
ATOM 1302 N N . TRP B 1 22 ? 3 -21.594 -4.945 1 98.56 22 TRP B N 1
ATOM 1303 C CA . TRP B 1 22 ? 4.238 -21.031 -5.465 1 98.56 22 TRP B CA 1
ATOM 1304 C C . TRP B 1 22 ? 4.715 -21.797 -6.699 1 98.56 22 TRP B C 1
ATOM 1306 O O . TRP B 1 22 ? 5.883 -22.188 -6.781 1 98.56 22 TRP B O 1
ATOM 1316 N N . THR B 1 23 ? 3.807 -22.016 -7.586 1 98.69 23 THR B N 1
ATOM 1317 C CA . THR B 1 23 ? 4.082 -22.453 -8.945 1 98.69 23 THR B CA 1
ATOM 1318 C C . THR B 1 23 ? 3.432 -21.516 -9.961 1 98.69 23 THR B C 1
ATOM 1320 O O . THR B 1 23 ? 2.406 -20.891 -9.672 1 98.69 23 THR B O 1
ATOM 1323 N N . VAL B 1 24 ? 4.012 -21.484 -11.156 1 98.56 24 VAL B N 1
ATOM 1324 C CA . VAL B 1 24 ? 3.512 -20.578 -12.188 1 98.56 24 VAL B CA 1
ATOM 1325 C C . VAL B 1 24 ? 2.064 -20.922 -12.523 1 98.56 24 VAL B C 1
ATOM 1327 O O . VAL B 1 24 ? 1.185 -20.062 -12.484 1 98.56 24 VAL B O 1
ATOM 1330 N N . PRO B 1 25 ? 1.691 -22.188 -12.797 1 98.69 25 PRO B N 1
ATOM 1331 C CA . PRO B 1 25 ? 0.307 -22.484 -13.164 1 98.69 25 PRO B CA 1
ATOM 1332 C C . PRO B 1 25 ? -0.685 -22.172 -12.047 1 98.69 25 PRO B C 1
ATOM 1334 O O . PRO B 1 25 ? -1.789 -21.688 -12.312 1 98.69 25 PRO B O 1
ATOM 1337 N N . ASP B 1 26 ? -0.345 -22.438 -10.828 1 98.69 26 ASP B N 1
ATOM 1338 C CA . ASP B 1 26 ? -1.27 -22.188 -9.727 1 98.69 26 ASP B CA 1
ATOM 1339 C C . ASP B 1 26 ? -1.539 -20.688 -9.562 1 98.69 26 ASP B C 1
ATOM 1341 O O . ASP B 1 26 ? -2.688 -20.281 -9.398 1 98.69 26 ASP B O 1
ATOM 1345 N N . ILE B 1 27 ? -0.449 -19.906 -9.578 1 98.81 27 ILE B N 1
ATOM 1346 C CA . ILE B 1 27 ? -0.596 -18.469 -9.391 1 98.81 27 ILE B CA 1
ATOM 1347 C C . ILE B 1 27 ? -1.4 -17.891 -10.555 1 98.81 27 ILE B C 1
ATOM 1349 O O . ILE B 1 27 ? -2.26 -17.031 -10.344 1 98.81 27 ILE B O 1
ATOM 1353 N N . LEU B 1 28 ? -1.201 -18.359 -11.75 1 98.81 28 LEU B N 1
ATOM 1354 C CA . LEU B 1 28 ? -1.912 -17.844 -12.914 1 98.81 28 LEU B CA 1
ATOM 1355 C C . LEU B 1 28 ? -3.357 -18.328 -12.93 1 98.81 28 LEU B C 1
ATOM 1357 O O . LEU B 1 28 ? -4.227 -17.672 -13.516 1 98.81 28 LEU B O 1
ATOM 1361 N N . SER B 1 29 ? -3.672 -19.406 -12.281 1 98.62 29 SER B N 1
ATOM 1362 C CA . SER B 1 29 ? -4.988 -20.031 -12.336 1 98.62 29 SER B CA 1
ATOM 1363 C C . SER B 1 29 ? -6.051 -19.156 -11.688 1 98.62 29 SER B C 1
ATOM 1365 O O . SER B 1 29 ? -7.23 -19.25 -12.031 1 98.62 29 SER B O 1
ATOM 1367 N N . ILE B 1 30 ? -5.652 -18.328 -10.727 1 98.88 30 ILE B N 1
ATOM 1368 C CA . ILE B 1 30 ? -6.609 -17.516 -9.992 1 98.88 30 ILE B CA 1
ATOM 1369 C C . ILE B 1 30 ? -6.871 -16.219 -10.75 1 98.88 30 ILE B C 1
ATOM 1371 O O . ILE B 1 30 ? -7.707 -15.406 -10.352 1 98.88 30 ILE B O 1
ATOM 1375 N N . ARG B 1 31 ? -6.203 -15.984 -11.891 1 98.88 31 ARG B N 1
ATOM 1376 C CA . ARG B 1 31 ? -6.297 -14.766 -12.695 1 98.88 31 ARG B CA 1
ATOM 1377 C C . ARG B 1 31 ? -7.227 -14.969 -13.883 1 98.88 31 ARG B C 1
ATOM 1379 O O . ARG B 1 31 ? -7.227 -16.031 -14.508 1 98.88 31 ARG B O 1
ATOM 1386 N N . SER B 1 32 ? -8.023 -13.961 -14.211 1 98.62 32 SER B N 1
ATOM 1387 C CA . SER B 1 32 ? -8.727 -13.969 -15.492 1 98.62 32 SER B CA 1
ATOM 1388 C C . SER B 1 32 ? -7.754 -13.875 -16.656 1 98.62 32 SER B C 1
ATOM 1390 O O . SER B 1 32 ? -6.613 -13.445 -16.5 1 98.62 32 SER B O 1
ATOM 1392 N N . PRO B 1 33 ? -8.133 -14.242 -17.875 1 97.69 33 PRO B N 1
ATOM 1393 C CA . PRO B 1 33 ? -7.234 -14.242 -19.031 1 97.69 33 PRO B CA 1
ATOM 1394 C C . PRO B 1 33 ? -6.691 -12.852 -19.359 1 97.69 33 PRO B C 1
ATOM 1396 O O . PRO B 1 33 ? -5.598 -12.727 -19.922 1 97.69 33 PRO B O 1
ATOM 1399 N N . SER B 1 34 ? -7.398 -11.836 -18.969 1 97.19 34 SER B N 1
ATOM 1400 C CA . SER B 1 34 ? -6.988 -10.484 -19.328 1 97.19 34 SER B CA 1
ATOM 1401 C C . SER B 1 34 ? -6.379 -9.75 -18.141 1 97.19 34 SER B C 1
ATOM 1403 O O . SER B 1 34 ? -6.207 -8.531 -18.188 1 97.19 34 SER B O 1
ATOM 1405 N N . CYS B 1 35 ? -6.129 -10.453 -17.109 1 98.69 35 CYS B N 1
ATOM 1406 C CA . CYS B 1 35 ? -5.637 -9.852 -15.883 1 98.69 35 CYS B CA 1
ATOM 1407 C C . CYS B 1 35 ? -4.359 -9.062 -16.125 1 98.69 35 CYS B C 1
ATOM 1409 O O . CYS B 1 35 ? -3.473 -9.516 -16.859 1 98.69 35 CYS B O 1
ATOM 1411 N N . LYS B 1 36 ? -4.207 -7.902 -15.539 1 98.62 36 LYS B N 1
ATOM 1412 C CA . LYS B 1 36 ? -3.006 -7.066 -15.523 1 98.62 36 LYS B CA 1
ATOM 1413 C C . LYS B 1 36 ? -2.447 -6.938 -14.109 1 98.62 36 LYS B C 1
ATOM 1415 O O . LYS B 1 36 ? -3.205 -6.82 -13.141 1 98.62 36 LYS B O 1
ATOM 1420 N N . HIS B 1 37 ? -1.156 -6.93 -14.031 1 98.75 37 HIS B N 1
ATOM 1421 C CA . HIS B 1 37 ? -0.448 -6.852 -12.766 1 98.75 37 HIS B CA 1
ATOM 1422 C C . HIS B 1 37 ? 0.439 -5.613 -12.695 1 98.75 37 HIS B C 1
ATOM 1424 O O . HIS B 1 37 ? 1.423 -5.512 -13.438 1 98.75 37 HIS B O 1
ATOM 1430 N N . HIS B 1 38 ? 0.085 -4.699 -11.867 1 98.25 38 HIS B N 1
ATOM 1431 C CA . HIS B 1 38 ? 0.867 -3.494 -11.617 1 98.25 38 HIS B CA 1
ATOM 1432 C C . HIS B 1 38 ? 1.743 -3.654 -10.375 1 98.25 38 HIS B C 1
ATOM 1434 O O . HIS B 1 38 ? 1.254 -4.031 -9.312 1 98.25 38 HIS B O 1
ATOM 1440 N N . VAL B 1 39 ? 2.992 -3.383 -10.531 1 97.38 39 VAL B N 1
ATOM 1441 C CA . VAL B 1 39 ? 3.896 -3.375 -9.383 1 97.38 39 VAL B CA 1
ATOM 1442 C C . VAL B 1 39 ? 4.305 -1.939 -9.062 1 97.38 39 VAL B C 1
ATOM 1444 O O . VAL B 1 39 ? 4.773 -1.207 -9.938 1 97.38 39 VAL B O 1
ATOM 1447 N N . LEU B 1 40 ? 4.051 -1.668 -7.844 1 97.31 40 LEU B N 1
ATOM 1448 C CA . LEU B 1 40 ? 4.336 -0.337 -7.316 1 97.31 40 LEU B CA 1
ATOM 1449 C C . LEU B 1 40 ? 5.27 -0.417 -6.113 1 97.31 40 LEU B C 1
ATOM 1451 O O . LEU B 1 40 ? 5.383 -1.47 -5.484 1 97.31 40 LEU B O 1
ATOM 1455 N N . PRO B 1 41 ? 5.969 0.711 -5.734 1 96.62 41 PRO B N 1
ATOM 1456 C CA . PRO B 1 41 ? 5.988 1.999 -6.434 1 96.62 41 PRO B CA 1
ATOM 1457 C C . PRO B 1 41 ? 6.73 1.936 -7.766 1 96.62 41 PRO B C 1
ATOM 1459 O O . PRO B 1 41 ? 7.508 1.008 -8 1 96.62 41 PRO B O 1
ATOM 1462 N N . GLY B 1 42 ? 6.465 2.906 -8.648 1 90.5 42 GLY B N 1
ATOM 1463 C CA . GLY B 1 42 ? 7.141 3 -9.93 1 90.5 42 GLY B CA 1
ATOM 1464 C C . GLY B 1 42 ? 6.188 3.158 -11.094 1 90.5 42 GLY B C 1
ATOM 1465 O O . GLY B 1 42 ? 4.969 3.104 -10.922 1 90.5 42 GLY B O 1
ATOM 1466 N N . LYS B 1 43 ? 6.734 3.254 -12.328 1 89.44 43 LYS B N 1
ATOM 1467 C CA . LYS B 1 43 ? 5.918 3.562 -13.5 1 89.44 43 LYS B CA 1
ATOM 1468 C C . LYS B 1 43 ? 6.031 2.463 -14.547 1 89.44 43 LYS B C 1
ATOM 1470 O O . LYS B 1 43 ? 5.652 2.664 -15.703 1 89.44 43 LYS B O 1
ATOM 1475 N N . ASN B 1 44 ? 6.516 1.375 -14.156 1 91.81 44 ASN B N 1
ATOM 1476 C CA . ASN B 1 44 ? 6.633 0.287 -15.117 1 91.81 44 ASN B CA 1
ATOM 1477 C C . ASN B 1 44 ? 5.266 -0.164 -15.625 1 91.81 44 ASN B C 1
ATOM 1479 O O . ASN B 1 44 ? 4.305 -0.224 -14.859 1 91.81 44 ASN B O 1
ATOM 1483 N N . PRO B 1 45 ? 5.207 -0.504 -16.922 1 96.31 45 PRO B N 1
ATOM 1484 C CA . PRO B 1 45 ? 3.943 -1.029 -17.438 1 96.31 45 PRO B CA 1
ATOM 1485 C C . PRO B 1 45 ? 3.498 -2.307 -16.719 1 96.31 45 PRO B C 1
ATOM 1487 O O . PRO B 1 45 ? 4.34 -3.096 -16.281 1 96.31 45 PRO B O 1
ATOM 1490 N N . PRO B 1 46 ? 2.229 -2.488 -16.703 1 97.94 46 PRO B N 1
ATOM 1491 C CA . PRO B 1 46 ? 1.756 -3.736 -16.094 1 97.94 46 PRO B CA 1
ATOM 1492 C C . PRO B 1 46 ? 2.102 -4.965 -16.938 1 97.94 46 PRO B C 1
ATOM 1494 O O . PRO B 1 46 ? 2.338 -4.848 -18.141 1 97.94 46 PRO B O 1
ATOM 1497 N N . ARG B 1 47 ? 2.158 -6.125 -16.312 1 98.38 47 ARG B N 1
ATOM 1498 C CA . ARG B 1 47 ? 2.359 -7.402 -16.984 1 98.38 47 ARG B CA 1
ATOM 1499 C C . ARG B 1 47 ? 1.031 -8.117 -17.203 1 98.38 47 ARG B C 1
ATOM 1501 O O . ARG B 1 47 ? 0.169 -8.125 -16.328 1 98.38 47 ARG B O 1
ATOM 1508 N N . ASN B 1 48 ? 0.931 -8.633 -18.391 1 98.69 48 ASN B N 1
ATOM 1509 C CA . ASN B 1 48 ? -0.149 -9.594 -18.594 1 98.69 48 ASN B CA 1
ATOM 1510 C C . ASN B 1 48 ? 0.223 -10.977 -18.062 1 98.69 48 ASN B C 1
ATOM 1512 O O . ASN B 1 48 ? 1.306 -11.156 -17.5 1 98.69 48 ASN B O 1
ATOM 1516 N N . ASN B 1 49 ? -0.712 -11.906 -18.234 1 98.81 49 ASN B N 1
ATOM 1517 C CA . ASN B 1 49 ? -0.506 -13.227 -17.656 1 98.81 49 ASN B CA 1
ATOM 1518 C C . ASN B 1 49 ? 0.746 -13.898 -18.219 1 98.81 49 ASN B C 1
ATOM 1520 O O . ASN B 1 49 ? 1.515 -14.508 -17.484 1 98.81 49 ASN B O 1
ATOM 1524 N N . GLN B 1 50 ? 0.95 -13.828 -19.484 1 98.62 50 GLN B N 1
ATOM 1525 C CA . GLN B 1 50 ? 2.121 -14.445 -20.109 1 98.62 50 GLN B CA 1
ATOM 1526 C C . GLN B 1 50 ? 3.412 -13.828 -19.578 1 98.62 50 GLN B C 1
ATOM 1528 O O . GLN B 1 50 ? 4.324 -14.547 -19.156 1 98.62 50 GLN B O 1
ATOM 1533 N N . GLU B 1 51 ? 3.527 -12.547 -19.609 1 98.19 51 GLU B N 1
ATOM 1534 C CA . GLU B 1 51 ? 4.707 -11.828 -19.125 1 98.19 51 GLU B CA 1
ATOM 1535 C C . GLU B 1 51 ? 4.969 -12.125 -17.656 1 98.19 51 GLU B C 1
ATOM 1537 O O . GLU B 1 51 ? 6.117 -12.32 -17.25 1 98.19 51 GLU B O 1
ATOM 1542 N N . PHE B 1 52 ? 3.947 -12.125 -16.875 1 98.44 52 PHE B N 1
ATOM 1543 C CA . PHE B 1 52 ? 4.098 -12.383 -15.453 1 98.44 52 PHE B CA 1
ATOM 1544 C C . PHE B 1 52 ? 4.555 -13.812 -15.211 1 98.44 52 PHE B C 1
ATOM 1546 O O . PHE B 1 52 ? 5.371 -14.07 -14.32 1 98.44 52 PHE B O 1
ATOM 1553 N N . GLY B 1 53 ? 3.92 -14.672 -15.93 1 98.31 53 GLY B N 1
ATOM 1554 C CA . GLY B 1 53 ? 4.367 -16.047 -15.828 1 98.31 53 GLY B CA 1
ATOM 1555 C C . GLY B 1 53 ? 5.848 -16.219 -16.109 1 98.31 53 GLY B C 1
ATOM 1556 O O . GLY B 1 53 ? 6.539 -16.969 -15.414 1 98.31 53 GLY B O 1
ATOM 1557 N N . GLU B 1 54 ? 6.363 -15.586 -17.141 1 97.69 54 GLU B N 1
ATOM 1558 C CA . GLU B 1 54 ? 7.785 -15.625 -17.484 1 97.69 54 GLU B CA 1
ATOM 1559 C C . GLU B 1 54 ? 8.633 -15.047 -16.344 1 97.69 54 GLU B C 1
ATOM 1561 O O . GLU B 1 54 ? 9.688 -15.586 -16.016 1 97.69 54 GLU B O 1
ATOM 1566 N N . PHE B 1 55 ? 8.188 -13.992 -15.852 1 97.31 55 PHE B N 1
ATOM 1567 C CA . PHE B 1 55 ? 8.867 -13.383 -14.711 1 97.31 55 PHE B CA 1
ATOM 1568 C C . PHE B 1 55 ? 8.938 -14.367 -13.547 1 97.31 55 PHE B C 1
ATOM 1570 O O . PHE B 1 55 ? 10 -14.578 -12.969 1 97.31 55 PHE B O 1
ATOM 1577 N N . LEU B 1 56 ? 7.781 -15.016 -13.195 1 97.69 56 LEU B N 1
ATOM 1578 C CA . LEU B 1 56 ? 7.719 -15.969 -12.086 1 97.69 56 LEU B CA 1
ATOM 1579 C C . LEU B 1 56 ? 8.648 -17.156 -12.328 1 97.69 56 LEU B C 1
ATOM 1581 O O . LEU B 1 56 ? 9.258 -17.672 -11.391 1 97.69 56 LEU B O 1
ATOM 1585 N N . ALA B 1 57 ? 8.688 -17.531 -13.547 1 96.75 57 ALA B N 1
ATOM 1586 C CA . ALA B 1 57 ? 9.547 -18.656 -13.891 1 96.75 57 ALA B CA 1
ATOM 1587 C C . ALA B 1 57 ? 11 -18.359 -13.539 1 96.75 57 ALA B C 1
ATOM 1589 O O . ALA B 1 57 ? 11.758 -19.266 -13.195 1 96.75 57 ALA B O 1
ATOM 1590 N N . GLY B 1 58 ? 11.398 -17.125 -13.617 1 95.31 58 GLY B N 1
ATOM 1591 C CA . GLY B 1 58 ? 12.742 -16.719 -13.242 1 95.31 58 GLY B CA 1
ATOM 1592 C C . GLY B 1 58 ? 12.898 -16.484 -11.75 1 95.31 58 GLY B C 1
ATOM 1593 O O . GLY B 1 58 ? 14 -16.625 -11.211 1 95.31 58 GLY B O 1
ATOM 1594 N N . VAL B 1 59 ? 11.859 -16.219 -11.07 1 97.25 59 VAL B N 1
ATOM 1595 C CA . VAL B 1 59 ? 11.891 -15.812 -9.664 1 97.25 59 VAL B CA 1
ATOM 1596 C C . VAL B 1 59 ? 11.805 -17.047 -8.773 1 97.25 59 VAL B C 1
ATOM 1598 O O . VAL B 1 59 ? 12.516 -17.156 -7.77 1 97.25 59 VAL B O 1
ATOM 1601 N N . ILE B 1 60 ? 10.969 -18.016 -9.125 1 97.38 60 ILE B N 1
ATOM 1602 C CA . ILE B 1 60 ? 10.57 -19.125 -8.258 1 97.38 60 ILE B CA 1
ATOM 1603 C C . ILE B 1 60 ? 11.797 -19.969 -7.922 1 97.38 60 ILE B C 1
ATOM 1605 O O . ILE B 1 60 ? 11.969 -20.391 -6.773 1 97.38 60 ILE B O 1
ATOM 1609 N N . PRO B 1 61 ? 12.734 -20.188 -8.867 1 95.94 61 PRO B N 1
ATOM 1610 C CA . PRO B 1 61 ? 13.906 -20.984 -8.508 1 95.94 61 PRO B CA 1
ATOM 1611 C C . PRO B 1 61 ? 14.836 -20.25 -7.531 1 95.94 61 PRO B C 1
ATOM 1613 O O . PRO B 1 61 ? 15.641 -20.891 -6.852 1 95.94 61 PRO B O 1
ATOM 1616 N N . VAL B 1 62 ? 14.766 -18.984 -7.453 1 97 62 VAL B N 1
ATOM 1617 C CA . VAL B 1 62 ? 15.648 -18.188 -6.609 1 97 62 VAL B CA 1
ATOM 1618 C C . VAL B 1 62 ? 15 -17.969 -5.246 1 97 62 VAL B C 1
ATOM 1620 O O . VAL B 1 62 ? 15.672 -18.016 -4.215 1 97 62 VAL B O 1
ATOM 1623 N N . ILE B 1 63 ? 13.758 -17.641 -5.227 1 98 63 ILE B N 1
ATOM 1624 C CA . ILE B 1 63 ? 12.93 -17.469 -4.031 1 98 63 ILE B CA 1
ATOM 1625 C C . ILE B 1 63 ? 12.023 -18.688 -3.863 1 98 63 ILE B C 1
ATOM 1627 O O . ILE B 1 63 ? 11 -18.797 -4.543 1 98 63 ILE B O 1
ATOM 1631 N N . ARG B 1 64 ? 12.344 -19.484 -2.967 1 98.06 64 ARG B N 1
ATOM 1632 C CA . ARG B 1 64 ? 11.711 -20.797 -2.891 1 98.06 64 ARG B CA 1
ATOM 1633 C C . ARG B 1 64 ? 10.758 -20.875 -1.703 1 98.06 64 ARG B C 1
ATOM 1635 O O . ARG B 1 64 ? 11.008 -20.281 -0.658 1 98.06 64 ARG B O 1
ATOM 1642 N N . ASN B 1 65 ? 9.695 -21.594 -1.873 1 98.12 65 ASN B N 1
ATOM 1643 C CA . ASN B 1 65 ? 8.758 -21.875 -0.795 1 98.12 65 ASN B CA 1
ATOM 1644 C C . ASN B 1 65 ? 8.195 -20.578 -0.196 1 98.12 65 ASN B C 1
ATOM 1646 O O . ASN B 1 65 ? 8.172 -20.422 1.025 1 98.12 65 ASN B O 1
ATOM 1650 N N . LEU B 1 66 ? 7.898 -19.734 -1.017 1 98.69 66 LEU B N 1
ATOM 1651 C CA . LEU B 1 66 ? 7.309 -18.484 -0.54 1 98.69 66 LEU B CA 1
ATOM 1652 C C . LEU B 1 66 ? 5.949 -18.734 0.105 1 98.69 66 LEU B C 1
ATOM 1654 O O . LEU B 1 66 ? 5.145 -19.5 -0.419 1 98.69 66 LEU B O 1
ATOM 1658 N N . ARG B 1 67 ? 5.719 -18.078 1.219 1 98.62 67 ARG B N 1
ATOM 1659 C CA . ARG B 1 67 ? 4.441 -18.109 1.929 1 98.62 67 ARG B CA 1
ATOM 1660 C C . ARG B 1 67 ? 3.963 -16.688 2.242 1 98.62 67 ARG B C 1
ATOM 1662 O O . ARG B 1 67 ? 4.688 -15.906 2.859 1 98.62 67 ARG B O 1
ATOM 1669 N N . MET B 1 68 ? 2.783 -16.453 1.791 1 98.5 68 MET B N 1
ATOM 1670 C CA . MET B 1 68 ? 2.133 -15.172 2.066 1 98.5 68 MET B CA 1
ATOM 1671 C C . MET B 1 68 ? 1.129 -15.312 3.207 1 98.5 68 MET B C 1
ATOM 1673 O O . MET B 1 68 ? 0.425 -16.312 3.305 1 98.5 68 MET B O 1
ATOM 1677 N N . GLN B 1 69 ? 1.021 -14.273 3.969 1 98.06 69 GLN B N 1
ATOM 1678 C CA . GLN B 1 69 ? 0.03 -14.25 5.039 1 98.06 69 GLN B CA 1
ATOM 1679 C C . GLN B 1 69 ? -0.525 -12.844 5.25 1 98.06 69 GLN B C 1
ATOM 1681 O O . GLN B 1 69 ? 0.195 -11.859 5.09 1 98.06 69 GLN B O 1
ATOM 1686 N N . LEU B 1 70 ? -1.777 -12.805 5.617 1 98.25 70 LEU B N 1
ATOM 1687 C CA . LEU B 1 70 ? -2.404 -11.547 6.012 1 98.25 70 LEU B CA 1
ATOM 1688 C C . LEU B 1 70 ? -1.801 -11.023 7.312 1 98.25 70 LEU B C 1
ATOM 1690 O O . LEU B 1 70 ? -1.535 -11.805 8.234 1 98.25 70 LEU B O 1
ATOM 1694 N N . VAL B 1 71 ? -1.588 -9.773 7.375 1 96.81 71 VAL B N 1
ATOM 1695 C CA . VAL B 1 71 ? -1.193 -9.156 8.633 1 96.81 71 VAL B CA 1
ATOM 1696 C C . VAL B 1 71 ? -2.422 -8.953 9.523 1 96.81 71 VAL B C 1
ATOM 1698 O O . VAL B 1 71 ? -3.354 -8.234 9.141 1 96.81 71 VAL B O 1
ATOM 1701 N N . ASP B 1 72 ? -2.469 -9.453 10.68 1 92.44 72 ASP B N 1
ATOM 1702 C CA . ASP B 1 72 ? -3.637 -9.539 11.547 1 92.44 72 ASP B CA 1
ATOM 1703 C C . ASP B 1 72 ? -4.098 -8.156 11.992 1 92.44 72 ASP B C 1
ATOM 1705 O O . ASP B 1 72 ? -5.293 -7.93 12.211 1 92.44 72 ASP B O 1
ATOM 1709 N N . THR B 1 73 ? -3.209 -7.234 12.117 1 90.62 73 THR B N 1
ATOM 1710 C CA . THR B 1 73 ? -3.518 -5.93 12.688 1 90.62 73 THR B CA 1
ATOM 1711 C C . THR B 1 73 ? -4.125 -5.008 11.633 1 90.62 73 THR B C 1
ATOM 1713 O O . THR B 1 73 ? -4.605 -3.918 11.953 1 90.62 73 THR B O 1
ATOM 1716 N N . THR B 1 74 ? -4.094 -5.453 10.406 1 93.19 74 THR B N 1
ATOM 1717 C CA . THR B 1 74 ? -4.68 -4.691 9.305 1 93.19 74 THR B CA 1
ATOM 1718 C C . THR B 1 74 ? -5.586 -5.578 8.453 1 93.19 74 THR B C 1
ATOM 1720 O O . THR B 1 74 ? -5.176 -6.059 7.398 1 93.19 74 THR B O 1
ATOM 1723 N N . P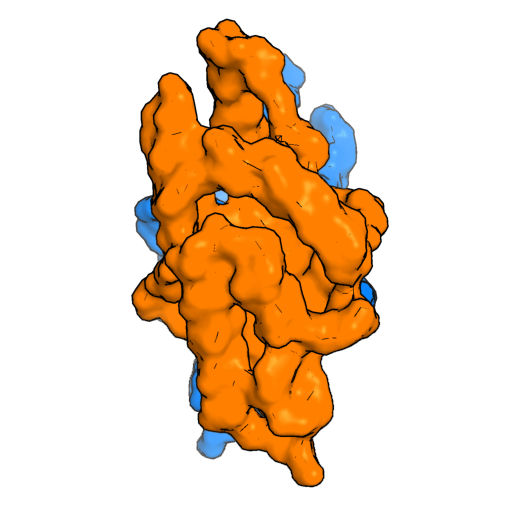RO B 1 75 ? -6.746 -5.695 8.852 1 95.25 75 PRO B N 1
ATOM 1724 C CA . PRO B 1 75 ? -7.656 -6.586 8.133 1 95.25 75 PRO B CA 1
ATOM 1725 C C . PRO B 1 75 ? -7.938 -6.117 6.707 1 95.25 75 PRO B C 1
ATOM 1727 O O . PRO B 1 75 ? -7.66 -4.965 6.367 1 95.25 75 PRO B O 1
ATOM 1730 N N . MET B 1 76 ? -8.523 -7.012 5.949 1 98.62 76 MET B N 1
ATOM 1731 C CA . MET B 1 76 ? -8.891 -6.723 4.566 1 98.62 76 MET B CA 1
ATOM 1732 C C . MET B 1 76 ? -9.875 -5.559 4.5 1 98.62 76 MET B C 1
ATOM 1734 O O . MET B 1 76 ? -10.703 -5.387 5.395 1 98.62 76 MET B O 1
ATOM 1738 N N . VAL B 1 77 ? -9.742 -4.781 3.488 1 98.88 77 VAL B N 1
ATOM 1739 C CA . VAL B 1 77 ? -10.75 -3.795 3.113 1 98.88 77 VAL B CA 1
ATOM 1740 C C . VAL B 1 77 ? -11.484 -4.262 1.859 1 98.88 77 VAL B C 1
ATOM 1742 O O . VAL B 1 77 ? -10.859 -4.555 0.837 1 98.88 77 VAL B O 1
ATOM 1745 N N . VAL B 1 78 ? -12.797 -4.344 1.936 1 98.88 78 VAL B N 1
ATOM 1746 C CA . VAL B 1 78 ? -13.602 -4.934 0.873 1 98.88 78 VAL B CA 1
ATOM 1747 C C . VAL B 1 78 ? -14.594 -3.9 0.343 1 98.88 78 VAL B C 1
ATOM 1749 O O . VAL B 1 78 ? -15.414 -3.371 1.1 1 98.88 78 VAL B O 1
ATOM 1752 N N . ASP B 1 79 ? -14.531 -3.592 -0.905 1 98.75 79 ASP B N 1
ATOM 1753 C CA . ASP B 1 79 ? -15.484 -2.721 -1.587 1 98.75 79 ASP B CA 1
ATOM 1754 C C . ASP B 1 79 ? -16.375 -3.518 -2.539 1 98.75 79 ASP B C 1
ATOM 1756 O O . ASP B 1 79 ? -15.961 -3.848 -3.652 1 98.75 79 ASP B O 1
ATOM 1760 N N . VAL B 1 80 ? -17.5 -3.742 -2.117 1 98.12 80 VAL B N 1
ATOM 1761 C CA . VAL B 1 80 ? -18.406 -4.598 -2.875 1 98.12 80 VAL B CA 1
ATOM 1762 C C . VAL B 1 80 ? -18.828 -3.898 -4.168 1 98.12 80 VAL B C 1
ATOM 1764 O O . VAL B 1 80 ? -18.922 -4.535 -5.219 1 98.12 80 VAL B O 1
ATOM 1767 N N . GLU B 1 81 ? -18.969 -2.621 -4.102 1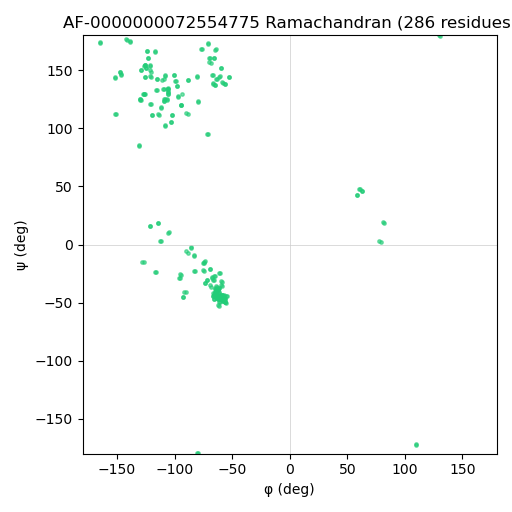 97.06 81 GLU B N 1
ATOM 1768 C CA . GLU B 1 81 ? -19.484 -1.868 -5.242 1 97.06 81 GLU B CA 1
ATOM 1769 C C . GLU B 1 81 ? -18.531 -1.951 -6.434 1 97.06 81 GLU B C 1
ATOM 1771 O O . GLU B 1 81 ? -18.984 -2.023 -7.582 1 97.06 81 GLU B O 1
ATOM 1776 N N . VAL B 1 82 ? -17.281 -1.964 -6.18 1 97.5 82 VAL B N 1
ATOM 1777 C CA . VAL B 1 82 ? -16.328 -1.941 -7.293 1 97.5 82 VAL B CA 1
ATOM 1778 C C . VAL B 1 82 ? -15.586 -3.273 -7.363 1 97.5 82 VAL B C 1
ATOM 1780 O O . VAL B 1 82 ? -14.625 -3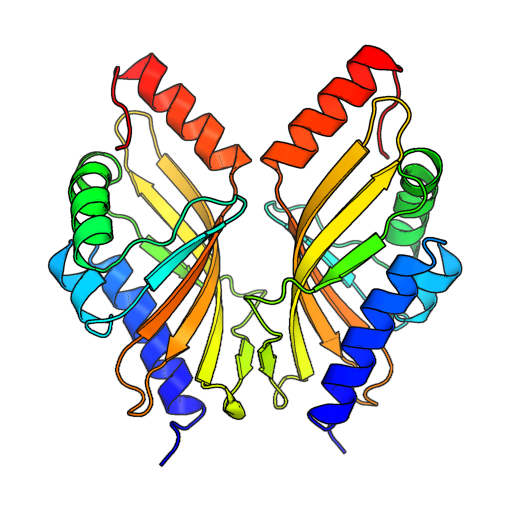.414 -8.125 1 97.5 82 VAL B O 1
ATOM 1783 N N . ARG B 1 83 ? -15.891 -4.246 -6.527 1 98.38 83 ARG B N 1
ATOM 1784 C CA . ARG B 1 83 ? -15.375 -5.613 -6.5 1 98.38 83 ARG B CA 1
ATOM 1785 C C . ARG B 1 83 ? -13.875 -5.629 -6.234 1 98.38 83 ARG B C 1
ATOM 1787 O O . ARG B 1 83 ? -13.133 -6.348 -6.902 1 98.38 83 ARG B O 1
ATOM 1794 N N . ARG B 1 84 ? -13.461 -4.863 -5.254 1 98.75 84 ARG B N 1
ATOM 1795 C CA . ARG B 1 84 ? -12.039 -4.809 -4.914 1 98.75 84 ARG B CA 1
ATOM 1796 C C . ARG B 1 84 ? -11.812 -5.223 -3.463 1 98.75 84 ARG B C 1
ATOM 1798 O O . ARG B 1 84 ? -12.641 -4.953 -2.596 1 98.75 84 ARG B O 1
ATOM 1805 N N . VAL B 1 85 ? -10.711 -5.883 -3.256 1 98.88 85 VAL B N 1
ATOM 1806 C CA . VAL B 1 85 ? -10.219 -6.238 -1.932 1 98.88 85 VAL B CA 1
ATOM 1807 C C . VAL B 1 85 ? -8.781 -5.75 -1.771 1 98.88 85 VAL B C 1
ATOM 1809 O O . VAL B 1 85 ? -7.945 -5.945 -2.66 1 98.88 85 VAL B O 1
ATOM 1812 N N . VAL B 1 86 ? -8.5 -5.066 -0.708 1 98.94 86 VAL B N 1
ATOM 1813 C CA . VAL B 1 86 ? -7.152 -4.641 -0.355 1 98.94 86 VAL B CA 1
ATOM 1814 C C . VAL B 1 86 ? -6.629 -5.492 0.8 1 98.94 86 VAL B C 1
ATOM 1816 O O . VAL B 1 86 ? -7.332 -5.711 1.789 1 98.94 86 VAL B O 1
ATOM 1819 N N . MET B 1 87 ? -5.449 -5.977 0.645 1 98.88 87 MET B N 1
ATOM 1820 C CA . MET B 1 87 ? -4.832 -6.867 1.624 1 98.88 87 MET B CA 1
ATOM 1821 C C . MET B 1 87 ? -3.457 -6.352 2.035 1 98.88 87 MET B C 1
ATOM 1823 O O . MET B 1 87 ? -2.643 -6 1.182 1 98.88 87 MET B O 1
ATOM 1827 N N . HIS B 1 88 ? -3.227 -6.27 3.252 1 98.75 88 HIS B N 1
ATOM 1828 C CA . HIS B 1 88 ? -1.897 -6.113 3.828 1 98.75 88 HIS B CA 1
ATOM 1829 C C . HIS B 1 88 ? -1.253 -7.465 4.109 1 98.75 88 HIS B C 1
ATOM 1831 O O . HIS B 1 88 ? -1.714 -8.211 4.977 1 98.75 88 HIS B O 1
ATOM 1837 N N . LEU B 1 89 ? -0.177 -7.766 3.357 1 98.69 89 LEU B N 1
ATOM 1838 C CA . LEU B 1 89 ? 0.416 -9.102 3.398 1 98.69 89 LEU B CA 1
ATOM 1839 C C . LEU B 1 89 ? 1.901 -9.023 3.736 1 98.69 89 LEU B C 1
ATOM 1841 O O . LEU B 1 89 ? 2.557 -8.016 3.451 1 98.69 89 LEU B O 1
ATOM 1845 N N . THR B 1 90 ? 2.381 -10.055 4.328 1 98.38 90 THR B N 1
ATOM 1846 C CA . THR B 1 90 ? 3.811 -10.328 4.422 1 98.38 90 THR B CA 1
ATOM 1847 C C . THR B 1 90 ? 4.145 -11.68 3.791 1 98.38 90 THR B C 1
ATOM 1849 O O . THR B 1 90 ? 3.268 -12.531 3.643 1 98.38 90 THR B O 1
ATOM 1852 N N . SER B 1 91 ? 5.324 -11.789 3.342 1 98.38 91 SER B N 1
ATOM 1853 C CA . SER B 1 91 ? 5.777 -13.062 2.803 1 98.38 91 SER B CA 1
ATOM 1854 C C . SER B 1 91 ? 7.062 -13.531 3.486 1 98.38 91 SER B C 1
ATOM 1856 O O . SER B 1 91 ? 7.805 -12.711 4.043 1 98.38 91 SER B O 1
ATOM 1858 N N . THR B 1 92 ? 7.316 -14.812 3.514 1 98.5 92 THR B N 1
ATOM 1859 C CA . THR B 1 92 ? 8.562 -15.477 3.879 1 98.5 92 THR B CA 1
ATOM 1860 C C . THR B 1 92 ? 8.969 -16.484 2.814 1 98.5 92 THR B C 1
ATOM 1862 O O . THR B 1 92 ? 8.117 -17.062 2.131 1 98.5 92 THR B O 1
ATOM 1865 N N . ALA B 1 93 ? 10.266 -16.703 2.668 1 98.69 93 ALA B N 1
ATOM 1866 C CA . ALA B 1 93 ? 10.781 -17.656 1.687 1 98.69 93 ALA B CA 1
ATOM 1867 C C . ALA B 1 93 ? 12.242 -17.984 1.967 1 98.69 93 ALA B C 1
ATOM 1869 O O . ALA B 1 93 ? 12.844 -17.453 2.898 1 98.69 93 ALA B O 1
ATOM 1870 N N . GLU B 1 94 ? 12.727 -18.906 1.234 1 98.31 94 GLU B N 1
ATOM 1871 C CA . GLU B 1 94 ? 14.125 -19.328 1.286 1 98.31 94 GLU B CA 1
ATOM 1872 C C . GLU B 1 94 ? 14.883 -18.906 0.03 1 98.31 94 GLU B C 1
ATOM 1874 O O . GLU B 1 94 ? 14.344 -18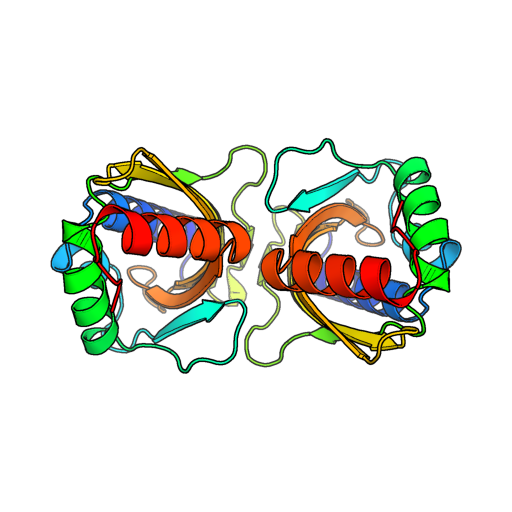.969 -1.077 1 98.31 94 GLU B O 1
ATOM 1879 N N . THR B 1 95 ? 16.094 -18.531 0.211 1 97.75 95 THR B N 1
ATOM 1880 C CA . THR B 1 95 ? 16.953 -18.203 -0.917 1 97.75 95 THR B CA 1
ATOM 1881 C C . THR B 1 95 ? 18.375 -18.688 -0.66 1 97.75 95 THR B C 1
ATOM 1883 O O . THR B 1 95 ? 18.688 -19.188 0.423 1 97.75 95 THR B O 1
ATOM 1886 N N . ASP B 1 96 ? 19.234 -18.531 -1.562 1 96.38 96 ASP B N 1
ATOM 1887 C CA . ASP B 1 96 ? 20.641 -18.938 -1.425 1 96.38 96 ASP B CA 1
ATOM 1888 C C . ASP B 1 96 ? 21.406 -17.984 -0.527 1 96.38 96 ASP B C 1
ATOM 1890 O O . ASP B 1 96 ? 22.516 -18.281 -0.084 1 96.38 96 ASP B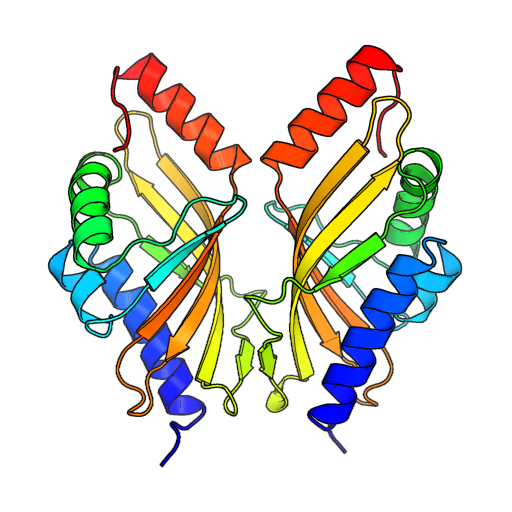 O 1
ATOM 1894 N N . VAL B 1 97 ? 20.859 -16.859 -0.268 1 97.5 97 VAL B N 1
ATOM 1895 C CA . VAL B 1 97 ? 21.594 -15.859 0.506 1 97.5 97 VAL B CA 1
ATOM 1896 C C . VAL B 1 97 ? 20.891 -15.633 1.847 1 97.5 97 VAL B C 1
ATOM 1898 O O . VAL B 1 97 ? 21.047 -14.57 2.461 1 97.5 97 VAL B O 1
ATOM 1901 N N . GLY B 1 98 ? 20.047 -16.562 2.25 1 97.19 98 GLY B N 1
ATOM 1902 C CA . GLY B 1 98 ? 19.328 -16.469 3.508 1 97.19 98 GLY B CA 1
ATOM 1903 C C . GLY B 1 98 ? 17.844 -16.219 3.326 1 97.19 98 GLY B C 1
ATOM 1904 O O . GLY B 1 98 ? 17.344 -16.234 2.199 1 97.19 98 GLY B O 1
ATOM 1905 N N . PRO B 1 99 ? 17.172 -15.969 4.391 1 97.81 99 PRO B N 1
ATOM 1906 C CA . PRO B 1 99 ? 15.711 -15.82 4.324 1 97.81 99 PRO B CA 1
ATOM 1907 C C . PRO B 1 99 ? 15.281 -14.578 3.549 1 97.81 99 PRO B C 1
ATOM 1909 O O . PRO B 1 99 ? 15.984 -13.57 3.547 1 97.81 99 PRO B O 1
ATOM 1912 N N . TYR B 1 100 ? 14.203 -14.688 2.875 1 97.69 100 TYR B N 1
ATOM 1913 C CA . TYR B 1 100 ? 13.469 -13.602 2.234 1 97.69 100 TYR B CA 1
ATOM 1914 C C . TYR B 1 100 ? 12.203 -13.266 3.016 1 97.69 100 TYR B C 1
ATOM 1916 O O . TYR B 1 100 ? 11.492 -14.164 3.477 1 97.69 100 TYR B O 1
ATOM 1924 N N . GLY B 1 101 ? 11.938 -11.992 3.262 1 98 101 GLY B N 1
ATOM 1925 C CA . GLY B 1 101 ? 10.727 -11.5 3.912 1 98 101 GLY B CA 1
ATOM 1926 C C . GLY B 1 101 ? 10.344 -10.102 3.475 1 98 101 GLY B C 1
ATOM 1927 O O . GLY B 1 101 ? 11.078 -9.148 3.719 1 98 101 GLY B O 1
ATOM 1928 N N . ASN B 1 102 ? 9.273 -10.07 2.799 1 98.06 102 ASN B N 1
ATOM 1929 C CA . ASN B 1 102 ? 8.836 -8.766 2.311 1 98.06 102 ASN B CA 1
ATOM 1930 C C . ASN B 1 102 ? 7.418 -8.438 2.775 1 98.06 102 ASN B C 1
ATOM 1932 O O . ASN B 1 102 ? 6.734 -9.289 3.34 1 98.06 102 ASN B O 1
ATOM 1936 N N . GLU B 1 103 ? 7.008 -7.188 2.645 1 98.31 103 GLU B N 1
ATOM 1937 C CA . GLU B 1 103 ? 5.711 -6.652 3.047 1 98.31 103 GLU B CA 1
ATOM 1938 C C . GLU B 1 103 ? 5.023 -5.945 1.884 1 98.31 103 GLU B C 1
ATOM 1940 O O . GLU B 1 103 ? 5.684 -5.363 1.02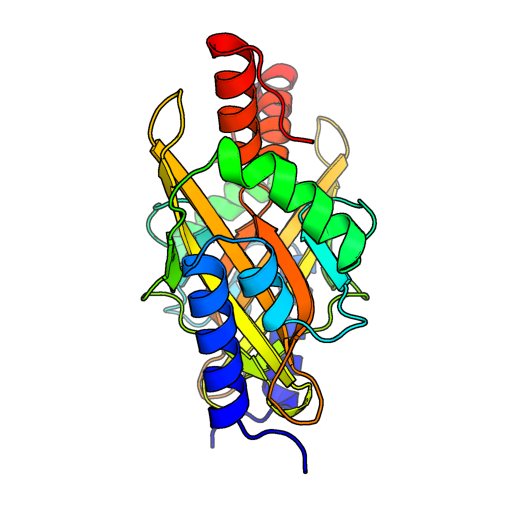2 1 98.31 103 GLU B O 1
ATOM 1945 N N . TYR B 1 104 ? 3.635 -6.066 1.821 1 97.94 104 TYR B N 1
ATOM 1946 C CA . TYR B 1 104 ? 2.898 -5.621 0.642 1 97.94 104 TYR B CA 1
ATOM 1947 C C . TYR B 1 104 ? 1.523 -5.09 1.025 1 97.94 104 TYR B C 1
ATOM 1949 O O . TYR B 1 104 ? 0.91 -5.57 1.981 1 97.94 104 TYR B O 1
ATOM 1957 N N . PHE B 1 105 ? 1.108 -4.168 0.253 1 98.56 105 PHE B N 1
ATOM 1958 C CA . PHE B 1 105 ? -0.327 -4.035 0.03 1 98.56 105 PHE B CA 1
ATOM 1959 C C . PHE B 1 105 ? -0.709 -4.539 -1.355 1 98.56 105 PHE B C 1
ATOM 1961 O O . PHE B 1 105 ? -0.081 -4.176 -2.352 1 98.56 105 PHE B O 1
ATOM 1968 N N . PHE B 1 106 ? -1.683 -5.383 -1.445 1 98.75 106 PHE B N 1
ATOM 1969 C CA . PHE B 1 106 ? -2.293 -5.824 -2.695 1 98.75 106 PHE B CA 1
ATOM 1970 C C . PHE B 1 106 ? -3.703 -5.266 -2.836 1 98.75 106 PHE B C 1
ATOM 1972 O O . PHE B 1 106 ? -4.48 -5.281 -1.879 1 98.75 106 PHE B O 1
ATOM 1979 N N . VAL B 1 107 ? -3.99 -4.762 -3.971 1 98.81 107 VAL B N 1
ATOM 1980 C CA . VAL B 1 107 ? -5.371 -4.543 -4.387 1 98.81 107 VAL B CA 1
ATOM 1981 C C . VAL B 1 107 ? -5.738 -5.527 -5.496 1 98.81 107 VAL B C 1
ATOM 1983 O O . VAL B 1 107 ? -5.078 -5.578 -6.535 1 98.81 107 VAL B O 1
ATOM 1986 N N . VAL B 1 108 ? -6.777 -6.301 -5.27 1 98.88 108 VAL B N 1
ATOM 1987 C CA . VAL B 1 108 ? -7.25 -7.172 -6.336 1 98.88 108 VAL B CA 1
ATOM 1988 C C . VAL B 1 108 ? -8.656 -6.758 -6.758 1 98.88 108 VAL B C 1
ATOM 1990 O O . VAL B 1 108 ? -9.5 -6.438 -5.91 1 98.88 108 VAL B O 1
ATOM 1993 N N . THR B 1 109 ? -8.852 -6.652 -8.023 1 98.75 109 THR B N 1
ATOM 1994 C CA . THR B 1 109 ? -10.188 -6.516 -8.594 1 98.75 109 THR B CA 1
ATOM 1995 C C . THR B 1 109 ? -10.734 -7.875 -9.016 1 98.75 109 THR B C 1
ATOM 1997 O O . THR B 1 109 ? -10.156 -8.547 -9.867 1 98.75 109 THR B O 1
ATOM 2000 N N . VAL B 1 110 ? -11.812 -8.227 -8.445 1 98.81 110 VAL B N 1
ATOM 2001 C CA . VAL B 1 110 ? -12.43 -9.523 -8.719 1 98.81 110 VAL B CA 1
ATOM 2002 C C . VAL B 1 110 ? -13.367 -9.406 -9.914 1 98.81 110 VAL B C 1
ATOM 2004 O O . VAL B 1 110 ? -14.055 -8.398 -10.078 1 98.81 110 VAL B O 1
ATOM 2007 N N . ASN B 1 111 ? -13.375 -10.414 -10.734 1 98.12 111 ASN B N 1
ATOM 2008 C CA . ASN B 1 111 ? -14.227 -10.367 -11.914 1 98.12 111 ASN B CA 1
ATOM 2009 C C . ASN B 1 111 ? -15.703 -10.484 -11.547 1 98.12 111 ASN B C 1
ATOM 2011 O O . ASN B 1 111 ? -16.031 -10.734 -10.383 1 98.12 111 ASN B O 1
ATOM 2015 N N . GLU B 1 112 ? -16.609 -10.305 -12.484 1 96.69 112 GLU B N 1
ATOM 2016 C CA . GLU B 1 112 ? -18.047 -10.172 -12.242 1 96.69 112 GLU B CA 1
ATOM 2017 C C . GLU B 1 112 ? -18.625 -11.453 -11.664 1 96.69 112 GLU B C 1
ATOM 2019 O O . GLU B 1 112 ? -19.578 -11.414 -10.875 1 96.69 112 GLU B O 1
ATOM 2024 N N . ASP B 1 113 ? -18.031 -12.555 -11.953 1 95.31 113 ASP B N 1
ATOM 2025 C CA . ASP B 1 113 ? -18.578 -13.812 -11.461 1 95.31 113 ASP B CA 1
ATOM 2026 C C . ASP B 1 113 ? -18.031 -14.148 -10.078 1 95.31 113 ASP B C 1
ATOM 2028 O O . ASP B 1 113 ? -18.453 -15.117 -9.445 1 95.31 113 ASP B O 1
ATOM 2032 N N . GLY B 1 114 ? -17.062 -13.359 -9.609 1 97.38 114 GLY B N 1
ATOM 2033 C CA . GLY B 1 114 ? -16.562 -13.492 -8.242 1 97.38 114 GLY B CA 1
ATOM 2034 C C . GLY B 1 114 ? -15.555 -14.609 -8.078 1 97.38 114 GLY B C 1
ATOM 2035 O O . GLY B 1 114 ? -15.25 -15.016 -6.957 1 97.38 114 GLY B O 1
ATOM 2036 N N . GLU B 1 115 ? -14.922 -15.094 -9.172 1 96.81 115 GLU B N 1
ATOM 2037 C CA . GLU B 1 115 ? -14.172 -16.344 -9.07 1 96.81 115 GLU B CA 1
ATOM 2038 C C . GLU B 1 115 ? -12.688 -16.109 -9.344 1 96.81 115 GLU B C 1
ATOM 2040 O O . GLU B 1 115 ? -11.844 -16.906 -8.922 1 96.81 115 GLU B O 1
ATOM 2045 N N . ARG B 1 116 ? -12.375 -15.055 -10.062 1 98.56 116 ARG B N 1
ATOM 2046 C CA . ARG B 1 116 ? -10.992 -14.781 -10.453 1 98.56 116 ARG B CA 1
ATOM 2047 C C . ARG B 1 116 ? -10.664 -13.297 -10.32 1 98.56 116 ARG B C 1
ATOM 2049 O O . ARG B 1 116 ? -11.547 -12.492 -10.016 1 98.56 116 ARG B O 1
ATOM 2056 N N . VAL B 1 117 ? -9.422 -13.047 -10.562 1 98.81 117 VAL B N 1
ATOM 2057 C CA . VAL B 1 117 ? -8.945 -11.672 -10.414 1 98.81 117 VAL B CA 1
ATOM 2058 C C . VAL B 1 117 ? -8.703 -11.062 -11.789 1 98.81 117 VAL B C 1
ATOM 2060 O O . VAL B 1 117 ? -8.008 -11.648 -12.625 1 98.81 117 VAL B O 1
ATOM 2063 N N . ASP B 1 118 ? -9.188 -9.82 -12.008 1 98.62 118 ASP B N 1
ATOM 2064 C CA . ASP B 1 118 ? -9.055 -9.094 -13.266 1 98.62 118 ASP B CA 1
ATOM 2065 C C . ASP B 1 118 ? -7.844 -8.164 -13.242 1 98.62 118 ASP B C 1
ATOM 2067 O O . ASP B 1 118 ? -7.301 -7.809 -14.289 1 98.62 118 ASP B O 1
ATOM 2071 N N . GLU B 1 119 ? -7.504 -7.715 -12.109 1 98.75 119 GLU B N 1
ATOM 2072 C CA . GLU B 1 119 ? -6.426 -6.742 -11.969 1 98.75 119 GLU B CA 1
ATOM 2073 C C . GLU B 1 119 ? -5.754 -6.863 -10.602 1 98.75 119 GLU B C 1
ATOM 2075 O O . GLU B 1 119 ? -6.422 -7.113 -9.594 1 98.75 119 GLU B O 1
ATOM 2080 N N . ILE B 1 120 ? -4.484 -6.66 -10.609 1 98.81 120 ILE B N 1
ATOM 2081 C CA . ILE B 1 120 ? -3.674 -6.707 -9.398 1 98.81 120 ILE B CA 1
ATOM 2082 C C . ILE B 1 120 ? -2.799 -5.457 -9.312 1 98.81 120 ILE B C 1
ATOM 2084 O O . ILE B 1 120 ? -2.104 -5.113 -10.273 1 98.81 120 ILE B O 1
ATOM 2088 N N . VAL B 1 121 ? -2.893 -4.762 -8.25 1 98.56 121 VAL B N 1
ATOM 2089 C CA . VAL B 1 121 ? -1.949 -3.715 -7.871 1 98.56 121 VAL B CA 1
ATOM 2090 C C . VAL B 1 121 ? -1.157 -4.148 -6.641 1 98.56 121 VAL B C 1
ATOM 2092 O O . VAL B 1 121 ? -1.737 -4.434 -5.59 1 98.56 121 VAL B O 1
ATOM 2095 N N . GLU B 1 122 ? 0.119 -4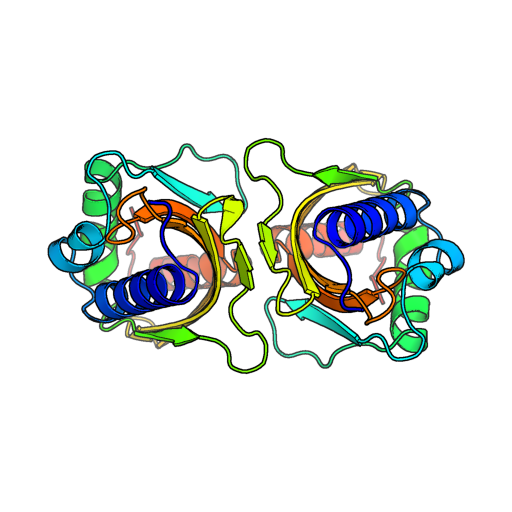.262 -6.781 1 98.56 122 GLU B N 1
ATOM 2096 C CA . GLU B 1 122 ? 1.04 -4.684 -5.73 1 98.56 122 GLU B CA 1
ATOM 2097 C C . GLU B 1 122 ? 1.985 -3.553 -5.34 1 98.56 122 GLU B C 1
ATOM 2099 O O . GLU B 1 122 ? 2.807 -3.113 -6.148 1 98.56 122 GLU B O 1
ATOM 2104 N N . PHE B 1 123 ? 1.866 -3.027 -4.168 1 98.44 123 PHE B N 1
ATOM 2105 C CA . PHE B 1 123 ? 2.785 -2.061 -3.58 1 98.44 123 PHE B CA 1
ATOM 2106 C C . PHE B 1 123 ? 3.705 -2.734 -2.57 1 98.44 123 PHE B C 1
ATOM 2108 O O . PHE B 1 123 ? 3.252 -3.205 -1.526 1 98.44 123 PHE B O 1
ATOM 2115 N N . LEU B 1 124 ? 4.973 -2.818 -2.889 1 98.12 124 LEU B N 1
ATOM 2116 C CA . LEU B 1 124 ? 5.859 -3.609 -2.041 1 98.12 124 LEU B CA 1
ATOM 2117 C C . LEU B 1 124 ? 6.938 -2.732 -1.416 1 98.12 124 LEU B C 1
ATOM 2119 O O . LEU B 1 124 ? 7.082 -1.562 -1.781 1 98.12 124 LEU B O 1
ATOM 2123 N N . ASP B 1 125 ? 7.66 -3.215 -0.418 1 98.06 125 ASP B N 1
ATOM 2124 C CA . ASP B 1 125 ? 8.812 -2.559 0.196 1 98.06 125 ASP B CA 1
ATOM 2125 C C . ASP B 1 125 ? 10.016 -2.576 -0.74 1 98.06 125 ASP B C 1
ATOM 2127 O O . ASP B 1 125 ? 10.844 -3.488 -0.677 1 98.06 125 ASP B O 1
ATOM 2131 N N . LYS B 1 126 ? 10.156 -1.512 -1.449 1 96.19 126 LYS B N 1
ATOM 2132 C CA . LYS B 1 126 ? 11.195 -1.442 -2.471 1 96.19 126 LYS B CA 1
ATOM 2133 C C . LYS B 1 126 ? 12.578 -1.342 -1.837 1 96.19 126 LYS B C 1
ATOM 2135 O O . LYS B 1 126 ? 13.57 -1.763 -2.434 1 96.19 126 LYS B O 1
ATOM 2140 N N . ALA B 1 127 ? 12.648 -0.739 -0.686 1 96.31 127 ALA B N 1
ATOM 2141 C CA . ALA B 1 127 ? 13.938 -0.678 0.001 1 96.31 127 ALA B CA 1
ATOM 2142 C C . ALA B 1 127 ? 14.445 -2.076 0.343 1 96.31 127 ALA B C 1
ATOM 2144 O O . ALA B 1 127 ? 15.609 -2.4 0.094 1 96.31 127 ALA B O 1
ATOM 2145 N N . TYR B 1 128 ? 13.57 -2.885 0.869 1 97.31 128 TYR B N 1
ATOM 2146 C CA . TYR B 1 128 ? 13.953 -4.262 1.157 1 97.31 128 TYR B CA 1
ATOM 2147 C C . TYR B 1 128 ? 14.32 -5.004 -0.122 1 97.31 128 TYR B C 1
ATOM 2149 O O . TYR B 1 128 ? 15.32 -5.73 -0.162 1 97.31 128 TYR B O 1
ATOM 2157 N N . THR B 1 129 ? 13.492 -4.867 -1.144 1 96.19 129 THR B N 1
ATOM 2158 C CA . THR B 1 129 ? 13.719 -5.547 -2.414 1 96.19 129 THR B CA 1
ATOM 2159 C C . THR B 1 129 ? 15.094 -5.188 -2.977 1 96.19 129 THR B C 1
ATOM 2161 O O . THR B 1 129 ? 15.844 -6.07 -3.395 1 96.19 129 THR B O 1
ATOM 2164 N N . ALA B 1 130 ? 15.406 -3.928 -2.975 1 94.56 130 ALA B N 1
ATOM 2165 C CA . ALA B 1 130 ? 16.688 -3.469 -3.494 1 94.56 130 ALA B CA 1
ATOM 2166 C C . ALA B 1 130 ? 17.844 -4.082 -2.713 1 94.56 130 ALA B C 1
ATOM 2168 O O . ALA B 1 130 ? 18.844 -4.527 -3.303 1 94.56 130 ALA B O 1
ATOM 2169 N N . GLU B 1 131 ? 17.719 -4.043 -1.436 1 95.94 131 GLU B N 1
ATOM 2170 C CA . GLU B 1 131 ? 18.766 -4.625 -0.589 1 95.94 131 GLU B CA 1
ATOM 2171 C C . GLU B 1 131 ? 18.922 -6.117 -0.867 1 95.94 131 GLU B C 1
ATOM 2173 O O . GLU B 1 131 ? 20.047 -6.613 -0.955 1 95.94 131 GLU B O 1
ATOM 2178 N N . PHE B 1 132 ? 17.844 -6.836 -0.944 1 97.19 132 PHE B N 1
ATOM 2179 C CA . PHE B 1 132 ? 17.859 -8.273 -1.211 1 97.19 132 PHE B CA 1
ATOM 2180 C C . PHE B 1 132 ? 18.531 -8.562 -2.549 1 97.19 132 PHE B C 1
ATOM 2182 O O . PHE B 1 132 ? 19.391 -9.438 -2.637 1 97.19 132 PHE B O 1
ATOM 2189 N N . LEU B 1 133 ? 18.125 -7.824 -3.568 1 95.06 133 LEU B N 1
ATOM 2190 C CA . LEU B 1 133 ? 18.656 -8.055 -4.902 1 95.06 133 LEU B CA 1
ATOM 2191 C C . LEU B 1 133 ? 20.156 -7.758 -4.938 1 95.06 133 LEU B C 1
ATOM 2193 O O . LEU B 1 133 ? 20.922 -8.453 -5.621 1 95.06 133 LEU B O 1
ATOM 2197 N N . SER B 1 134 ? 20.547 -6.707 -4.289 1 95.31 134 SER B N 1
ATOM 2198 C CA . SER B 1 134 ? 21.969 -6.379 -4.195 1 95.31 134 SER B CA 1
ATOM 2199 C C . SER B 1 134 ? 22.75 -7.512 -3.547 1 95.31 134 SER B C 1
ATOM 2201 O O . SER B 1 134 ? 23.812 -7.902 -4.043 1 95.31 134 SER B O 1
ATOM 2203 N N . ARG B 1 135 ? 22.25 -8.039 -2.484 1 96.5 135 ARG B N 1
ATOM 2204 C CA . ARG B 1 135 ? 22.891 -9.141 -1.785 1 96.5 135 ARG B CA 1
ATOM 2205 C C . ARG B 1 135 ? 22.953 -10.391 -2.662 1 96.5 135 ARG B C 1
ATOM 2207 O O . ARG B 1 135 ? 23.969 -11.07 -2.719 1 96.5 135 ARG B O 1
ATOM 2214 N N . LEU B 1 136 ? 21.875 -10.672 -3.254 1 96.5 136 LEU B N 1
ATOM 2215 C CA . LEU B 1 136 ? 21.781 -11.828 -4.141 1 96.5 136 LEU B CA 1
ATOM 2216 C C . LEU B 1 136 ? 22.844 -11.758 -5.23 1 96.5 136 LEU B C 1
ATOM 2218 O O . LEU B 1 136 ? 23.562 -12.734 -5.457 1 96.5 136 LEU B O 1
ATOM 2222 N N . SER B 1 137 ? 22.891 -10.594 -5.883 1 95.88 137 SER B N 1
ATOM 2223 C CA . SER B 1 137 ? 23.844 -10.391 -6.969 1 95.88 137 SER B CA 1
ATOM 2224 C C . SER B 1 137 ? 25.281 -10.492 -6.469 1 95.88 137 SER B C 1
ATOM 2226 O O . SER B 1 137 ? 26.125 -11.148 -7.086 1 95.88 137 SER B O 1
ATOM 2228 N N . ARG B 1 138 ? 25.578 -9.898 -5.406 1 96.31 138 ARG B N 1
ATOM 2229 C CA . ARG B 1 138 ? 26.922 -9.859 -4.855 1 96.31 138 ARG B CA 1
ATOM 2230 C C . ARG B 1 138 ? 27.391 -11.25 -4.449 1 96.31 138 ARG B C 1
ATOM 2232 O O . ARG B 1 138 ? 28.547 -11.617 -4.688 1 96.31 138 ARG B O 1
ATOM 2239 N N . GLU B 1 139 ? 26.453 -11.984 -3.936 1 96.31 139 GLU B N 1
ATOM 2240 C CA . GLU B 1 139 ? 26.875 -13.242 -3.318 1 96.31 139 GLU B CA 1
ATOM 2241 C C . GLU B 1 139 ? 26.75 -14.398 -4.301 1 96.31 139 GLU B C 1
ATOM 2243 O O . GLU B 1 139 ? 27.453 -15.414 -4.16 1 96.31 139 GLU B O 1
ATOM 2248 N N . THR B 1 140 ? 25.922 -14.32 -5.254 1 94.94 140 THR B N 1
ATOM 2249 C CA . THR B 1 140 ? 25.672 -15.492 -6.094 1 94.94 140 THR B CA 1
ATOM 2250 C C . THR B 1 140 ? 25.828 -15.141 -7.57 1 94.94 140 THR B C 1
ATOM 2252 O O . THR B 1 140 ? 25.891 -16.031 -8.422 1 94.94 140 THR B O 1
ATOM 2255 N N . GLY B 1 141 ? 25.844 -13.867 -7.906 1 92 141 GLY B N 1
ATOM 2256 C CA . GLY B 1 141 ? 25.875 -13.445 -9.297 1 92 141 GLY B CA 1
ATOM 2257 C C . GLY B 1 141 ? 24.531 -13.539 -9.992 1 92 141 GLY B C 1
ATOM 2258 O O . GLY B 1 141 ? 24.406 -13.219 -11.172 1 92 141 GLY B O 1
ATOM 2259 N N . GLN B 1 142 ? 23.547 -13.93 -9.203 1 88.75 142 GLN B N 1
ATOM 2260 C CA . GLN B 1 142 ? 22.219 -14.094 -9.773 1 88.75 142 GLN B CA 1
ATOM 2261 C C . GLN B 1 142 ? 21.5 -12.75 -9.891 1 88.75 142 GLN B C 1
ATOM 2263 O O . GLN B 1 142 ? 21.75 -11.836 -9.102 1 88.75 142 GLN B O 1
ATOM 2268 N N . THR B 1 143 ? 20.688 -12.609 -10.992 1 83.5 143 THR B N 1
ATOM 2269 C CA . THR B 1 143 ? 19.734 -11.516 -11.148 1 83.5 143 THR B CA 1
ATOM 2270 C C . THR B 1 143 ? 18.312 -12.047 -11.312 1 83.5 143 THR B C 1
ATOM 2272 O O . THR B 1 143 ? 18.125 -13.219 -11.633 1 83.5 143 THR B O 1
ATOM 2275 N N . LEU B 1 144 ? 17.406 -11.156 -10.805 1 79.94 144 LEU B N 1
ATOM 2276 C CA . LEU B 1 144 ? 16.031 -11.562 -11.039 1 79.94 144 LEU B CA 1
ATOM 2277 C C . LEU B 1 144 ? 15.492 -10.945 -12.32 1 79.94 144 LEU B C 1
ATOM 2279 O O . LEU B 1 144 ? 15.781 -9.789 -12.633 1 79.94 144 LEU B O 1
ATOM 2283 N N . GLY B 1 145 ? 14.891 -11.688 -13.273 1 60.5 145 GLY B N 1
ATOM 2284 C CA . GLY B 1 145 ? 14.406 -11.32 -14.594 1 60.5 145 GLY B CA 1
ATOM 2285 C C . GLY B 1 145 ? 13.102 -10.547 -14.555 1 60.5 145 GLY B C 1
ATOM 2286 O O . GLY B 1 145 ? 12.461 -10.453 -13.508 1 60.5 145 GLY B O 1
#

Secondary structure (DSSP, 8-state):
-PPPHHHHHHHHHHHHHHHHH--HHHHHHTEEEEEEEEEESS-PPPB-HHHHHHHHHHHTTTSEEEEEEE-TTS--EEETTTTEEEEEEEEEEEETTEEEEEEEEEEEEEPTTSSSEEEEEEEE-HHHHHHHHHHHHHHH-----/-PPPHHHHHHHHHHHHHHHHH--HHHHHHTEEEEEEEEEESS-PPPB-HHHHHHHHHHHTTTSEEEEEEE-TTS--EEETTTTEEEEEEEEEEEETTEEEEEEEEEEEEEPTTSSSEEEEEEEE-HHHHHHHHHHHHHHH-----

Organism: Hypocrea jecorina (strain QM6a) (NCBI:txid431241)

Nearest PDB structures (foldseek):
  5wqf-assembly2_B  TM=9.579E-01  e=4.602E-15  Aspergillus terreus NIH2624
  5wqf-assembly3_F  TM=9.556E-01  e=1.071E-14  Aspergillus terreus NIH2624
  6u9i-assembly1_A  TM=9.626E-01  e=4.288E-14  Penicillium brevicompactum
  6u9i-assembly1_B  TM=9.653E-01  e=5.797E-14  Penicillium brevicompactum
  5x9j-assembly1_A  TM=9.487E-01  e=2.646E-14  Penicillium brasilianum

Solvent-accessible surface area (backbone atoms only — not comparable to full-atom values): 14989 Å² total; per-residue (Å²): 115,78,43,49,62,68,37,49,52,49,35,54,50,48,44,47,51,23,46,44,66,60,42,58,68,48,43,52,65,41,39,40,90,76,18,37,38,34,58,30,80,74,83,62,79,58,32,42,58,68,58,43,42,55,32,42,64,51,37,43,84,53,48,31,80,36,39,63,42,74,39,83,93,45,66,72,44,51,13,55,92,76,33,32,39,36,38,38,32,37,37,38,29,42,38,94,82,45,78,42,73,52,48,34,40,37,39,36,30,44,36,64,85,26,70,30,28,41,34,37,40,36,38,42,46,49,38,58,51,51,52,51,50,52,51,38,28,73,74,71,68,49,76,81,101,117,77,43,48,63,69,38,49,52,50,34,53,51,49,46,48,53,23,45,45,67,59,42,57,68,49,45,52,65,44,38,40,90,77,19,37,39,35,58,32,80,75,83,63,78,59,33,41,57,68,57,42,41,56,34,42,65,48,38,42,82,52,48,32,78,36,40,62,43,75,40,82,93,44,66,71,43,52,13,57,90,76,32,33,41,37,38,38,33,36,36,38,29,41,40,95,83,44,78,44,71,51,47,33,42,36,38,36,30,42,38,66,84,26,70,33,28,41,33,35,40,36,39,42,46,49,38,58,49,52,54,49,51,51,49,38,29,74,74,68,68,49,77,77,104

Sequence (290 aa):
MPPSRSQLIATANAFIAAYNKWTVPDILSIRSPSCKHHVLPGKNPPRNNQEFGEFLAGVIPVIRNLRMQLVDTTPMVVDVEVRRVVMHLTSTAETDVGPYGNEYFFVVTVNEDGERVDEIVEFLDKAYTAEFLSRLSRETGQTLGMPPSRSQLIATANAFIAAYNKWTVPDILSIRSPSCKHHVLPGKNPPRNNQEFGEFLAGVIPVIRNLRMQLVDTTPMVVDVEVRRVVMHLTSTAETDVGPYGNEYFFVVTVNEDGERVDEIVEFLDKAYTAEFLSRLSRETGQTLG

Radius of gyration: 19.64 Å; Cα contacts (8 Å, |Δi|>4): 607; chains: 2; bounding box: 53×46×40 Å